Protein AF-A0A7S4BAN1-F1 (afdb_monomer)

Structure (mmCIF, N/CA/C/O backbone):
data_AF-A0A7S4BAN1-F1
#
_entry.id   AF-A0A7S4BAN1-F1
#
loop_
_atom_site.group_PDB
_atom_site.id
_atom_site.type_symbol
_atom_site.label_atom_id
_atom_site.label_alt_id
_atom_site.label_comp_id
_atom_site.label_asym_id
_atom_site.label_entity_id
_atom_site.label_seq_id
_atom_site.pdbx_PDB_ins_code
_atom_site.Cartn_x
_atom_site.Cartn_y
_atom_site.Cartn_z
_atom_site.occupancy
_atom_site.B_iso_or_equiv
_atom_site.auth_seq_id
_atom_site.auth_comp_id
_atom_site.auth_asym_id
_atom_site.auth_atom_id
_atom_site.pdbx_PDB_model_num
ATOM 1 N N . HIS A 1 1 ? -14.275 -0.292 -15.323 1.00 35.56 1 HIS A N 1
ATOM 2 C CA . HIS A 1 1 ? -13.844 -0.803 -16.644 1.00 35.56 1 HIS A CA 1
ATOM 3 C C . HIS A 1 1 ? -13.534 0.364 -17.572 1.00 35.56 1 HIS A C 1
ATOM 5 O O . HIS A 1 1 ? -14.456 1.028 -18.029 1.00 35.56 1 HIS A O 1
ATOM 11 N N . LEU A 1 2 ? -12.254 0.648 -17.825 1.00 38.56 2 LEU A N 1
ATOM 12 C CA . LEU A 1 2 ? -11.855 1.637 -18.829 1.00 38.56 2 LEU A CA 1
ATOM 13 C C . LEU A 1 2 ? -12.162 1.067 -20.224 1.00 38.56 2 LEU A C 1
ATOM 15 O O . LEU A 1 2 ? -11.532 0.106 -20.650 1.00 38.56 2 LEU A O 1
ATOM 19 N N . LYS A 1 3 ? -13.157 1.633 -20.919 1.00 43.28 3 LYS A N 1
ATOM 20 C CA . LYS A 1 3 ? -13.576 1.266 -22.291 1.00 43.28 3 LYS A CA 1
ATOM 21 C C . LYS A 1 3 ? -12.644 1.844 -23.373 1.00 43.28 3 LYS A C 1
ATOM 23 O O . LYS A 1 3 ? -13.093 2.191 -24.460 1.00 43.28 3 LYS A O 1
ATOM 28 N N . ILE A 1 4 ? -11.353 1.982 -23.093 1.00 51.22 4 ILE A N 1
ATOM 29 C CA . ILE A 1 4 ? -10.381 2.428 -24.096 1.00 51.22 4 ILE A CA 1
ATOM 30 C C . ILE A 1 4 ? -9.684 1.174 -24.632 1.00 51.22 4 ILE A C 1
ATOM 32 O O . ILE A 1 4 ? -8.956 0.523 -23.891 1.00 51.22 4 ILE A O 1
ATOM 36 N N . GLY A 1 5 ? -9.922 0.825 -25.904 1.00 53.47 5 GLY A N 1
ATOM 37 C CA . GLY A 1 5 ? -9.097 -0.156 -26.631 1.00 53.47 5 GLY A CA 1
ATOM 38 C C . GLY A 1 5 ? -9.701 -1.527 -26.967 1.00 53.47 5 GLY A C 1
ATOM 39 O O . GLY A 1 5 ? -8.946 -2.470 -27.157 1.00 53.47 5 GLY A O 1
ATOM 40 N N . GLY A 1 6 ? -11.027 -1.672 -27.080 1.00 57.06 6 GLY A N 1
ATOM 41 C CA . GLY A 1 6 ? -11.622 -2.833 -27.772 1.00 57.06 6 GLY A CA 1
ATOM 42 C C . GLY A 1 6 ? -11.375 -4.220 -27.149 1.00 57.06 6 GLY A C 1
ATOM 43 O O . GLY A 1 6 ? -11.537 -5.222 -27.838 1.00 57.06 6 GLY A O 1
ATOM 44 N N . GLY A 1 7 ? -10.992 -4.306 -25.869 1.00 68.06 7 GLY A N 1
ATOM 45 C CA . GLY A 1 7 ? -10.720 -5.580 -25.195 1.00 68.06 7 GLY A CA 1
ATOM 46 C C . GLY A 1 7 ? -10.284 -5.426 -23.735 1.00 68.06 7 GLY A C 1
ATOM 47 O O . GLY A 1 7 ? -10.252 -4.320 -23.197 1.00 68.06 7 GLY A O 1
ATOM 48 N N . ARG A 1 8 ? -9.962 -6.549 -23.078 1.00 79.69 8 ARG A N 1
ATOM 49 C CA . ARG A 1 8 ? -9.411 -6.571 -21.712 1.00 79.69 8 ARG A CA 1
ATOM 50 C C . ARG A 1 8 ? -7.954 -6.103 -21.748 1.00 79.69 8 ARG A C 1
ATOM 52 O O . ARG A 1 8 ? -7.162 -6.651 -22.508 1.00 79.69 8 ARG A O 1
ATOM 59 N N . SER A 1 9 ? -7.611 -5.116 -20.924 1.00 86.75 9 SER A N 1
ATOM 60 C CA . SER A 1 9 ? -6.222 -4.681 -20.756 1.00 86.75 9 SER A CA 1
ATOM 61 C C . SER A 1 9 ? -5.367 -5.803 -20.166 1.00 86.75 9 SER A C 1
ATOM 63 O O . SER A 1 9 ? -5.827 -6.528 -19.280 1.00 86.75 9 SER A O 1
ATOM 65 N N . LEU A 1 10 ? -4.123 -5.912 -20.629 1.00 91.31 10 LEU A N 1
ATOM 66 C CA . LEU A 1 10 ? -3.109 -6.767 -20.008 1.00 91.31 10 LEU A CA 1
ATOM 67 C C . LEU A 1 10 ? -2.373 -5.963 -18.938 1.00 91.31 10 LEU A C 1
ATOM 69 O O . LEU A 1 10 ? -2.177 -4.758 -19.105 1.00 91.31 10 LEU A O 1
ATOM 73 N N . CYS A 1 11 ? -1.989 -6.610 -17.844 1.00 94.00 11 CYS A N 1
ATOM 74 C CA . CYS A 1 11 ? -1.249 -5.979 -16.760 1.00 94.00 11 CYS A CA 1
ATOM 75 C C . CYS A 1 11 ? -0.226 -6.969 -16.209 1.00 94.00 11 CYS A C 1
ATOM 77 O O . CYS A 1 11 ? -0.596 -8.079 -15.832 1.00 94.00 11 CYS A O 1
ATOM 79 N N . ALA A 1 12 ? 1.039 -6.562 -16.179 1.00 96.19 12 ALA A N 1
ATOM 80 C CA . ALA A 1 12 ? 2.102 -7.251 -15.463 1.00 96.19 12 ALA A CA 1
ATOM 81 C C . ALA A 1 12 ? 2.645 -6.295 -14.401 1.00 96.19 12 ALA A C 1
ATOM 83 O O . ALA A 1 12 ? 2.948 -5.148 -14.721 1.00 96.19 12 ALA A O 1
ATOM 84 N N . SER A 1 13 ? 2.742 -6.760 -13.159 1.00 95.75 13 SER A N 1
ATOM 85 C CA . SER A 1 13 ? 3.323 -6.010 -12.046 1.00 95.75 13 SER A CA 1
ATOM 86 C C . SER A 1 13 ? 4.565 -6.740 -11.553 1.00 95.75 13 SER A C 1
ATOM 88 O O . SER A 1 13 ? 4.561 -7.969 -11.450 1.00 95.75 13 SER A O 1
ATOM 90 N N . LEU A 1 14 ? 5.631 -5.990 -11.299 1.00 95.12 14 LEU A N 1
ATOM 91 C CA . LEU A 1 14 ? 6.865 -6.493 -10.719 1.00 95.12 14 LEU A CA 1
ATOM 92 C C . LEU A 1 14 ? 7.495 -5.428 -9.822 1.00 95.12 14 LEU A C 1
ATOM 94 O O . LEU A 1 14 ? 7.356 -4.234 -10.078 1.00 95.12 14 LEU A O 1
ATOM 98 N N . ASN A 1 15 ? 8.243 -5.871 -8.815 1.00 94.94 15 ASN A N 1
ATOM 99 C CA . ASN A 1 15 ? 9.100 -4.998 -8.026 1.00 94.94 15 ASN A CA 1
ATOM 100 C C . ASN A 1 15 ? 10.533 -5.065 -8.579 1.00 94.94 15 ASN A C 1
ATOM 102 O O . ASN A 1 15 ? 11.168 -6.116 -8.449 1.00 94.94 15 ASN A O 1
ATOM 106 N N . PRO A 1 16 ? 11.069 -3.981 -9.177 1.00 93.12 16 PRO A N 1
ATOM 107 C CA . PRO A 1 16 ? 12.410 -3.984 -9.770 1.00 93.12 16 PRO A CA 1
ATOM 108 C C . PRO A 1 16 ? 13.526 -4.312 -8.774 1.00 93.12 16 PRO A C 1
ATOM 110 O O . PRO A 1 16 ? 14.570 -4.807 -9.178 1.00 93.12 16 PRO A O 1
ATOM 113 N N . LYS A 1 17 ? 13.306 -4.052 -7.479 1.00 91.81 17 LYS A N 1
ATOM 114 C CA . LYS A 1 17 ? 14.274 -4.290 -6.399 1.00 9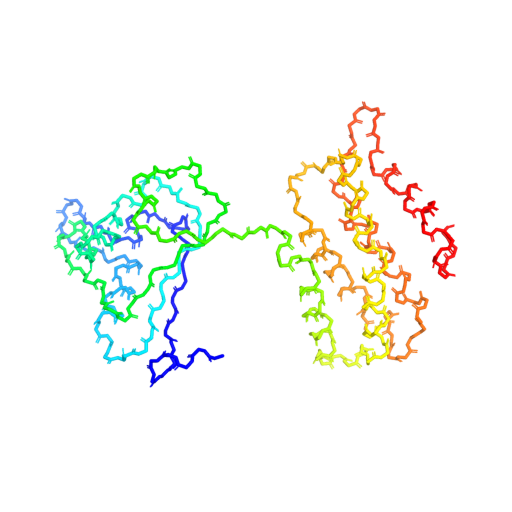1.81 17 LYS A CA 1
ATOM 115 C C . LYS A 1 17 ? 14.156 -5.678 -5.768 1.00 91.81 17 LYS A C 1
ATOM 117 O O . LYS A 1 17 ? 14.949 -6.007 -4.891 1.00 91.81 17 LYS A O 1
ATOM 122 N N . ALA A 1 18 ? 13.167 -6.479 -6.167 1.00 93.19 18 ALA A N 1
ATOM 123 C CA . ALA A 1 18 ? 13.019 -7.852 -5.681 1.00 93.19 18 ALA A CA 1
ATOM 124 C C . ALA A 1 18 ? 13.989 -8.833 -6.359 1.00 93.19 18 ALA A C 1
ATOM 126 O O . ALA A 1 18 ? 14.147 -9.958 -5.892 1.00 93.19 18 ALA A O 1
ATOM 127 N N . VAL A 1 19 ? 14.621 -8.411 -7.453 1.00 92.69 19 VAL A N 1
ATOM 128 C CA . VAL A 1 19 ? 15.563 -9.199 -8.249 1.00 92.69 19 VAL A CA 1
ATOM 129 C C . VAL A 1 19 ? 16.791 -8.358 -8.576 1.00 92.69 19 VAL A C 1
ATOM 131 O O . VAL A 1 19 ? 16.776 -7.134 -8.446 1.00 92.69 19 VAL A O 1
ATOM 134 N N . THR A 1 20 ? 17.865 -9.006 -9.006 1.00 92.19 20 THR A N 1
ATOM 135 C CA . THR A 1 20 ? 19.058 -8.299 -9.483 1.00 92.19 20 THR A CA 1
ATOM 136 C C . THR A 1 20 ? 18.812 -7.647 -10.846 1.00 92.19 20 THR A C 1
ATOM 138 O O . THR A 1 20 ? 17.974 -8.103 -11.626 1.00 92.19 20 THR A O 1
ATOM 141 N N . SER A 1 21 ? 19.599 -6.625 -11.198 1.00 90.94 21 SER A N 1
ATOM 142 C CA . SER A 1 21 ? 19.529 -5.978 -12.520 1.00 90.94 21 SER A CA 1
ATOM 143 C C . SER A 1 21 ? 19.688 -6.974 -13.680 1.00 90.94 21 SER A C 1
ATOM 145 O O . SER A 1 21 ? 19.006 -6.866 -14.700 1.00 90.94 21 SER A O 1
ATOM 147 N N . ASN A 1 22 ? 20.527 -8.000 -13.500 1.00 92.00 22 ASN A N 1
ATOM 148 C CA . ASN A 1 22 ? 20.732 -9.066 -14.483 1.00 92.00 22 ASN A CA 1
ATOM 149 C C . ASN A 1 22 ? 19.503 -9.971 -14.646 1.00 92.00 22 ASN A C 1
ATOM 151 O O . ASN A 1 22 ? 19.203 -10.387 -15.759 1.00 92.00 22 ASN A O 1
ATOM 155 N N . GLU A 1 23 ? 18.785 -10.282 -13.568 1.00 94.12 23 GLU A N 1
ATOM 156 C CA . GLU A 1 23 ? 17.530 -11.046 -13.633 1.00 94.12 23 GLU A CA 1
ATOM 157 C C . GLU A 1 23 ? 16.376 -10.190 -14.169 1.00 94.12 23 GLU A C 1
ATOM 159 O O . GLU A 1 23 ? 15.467 -10.701 -14.824 1.00 94.12 23 GLU A O 1
ATOM 164 N N . LEU A 1 24 ? 16.413 -8.877 -13.930 1.00 95.12 24 LEU A N 1
ATOM 165 C CA . LEU A 1 24 ? 15.405 -7.947 -14.420 1.00 95.12 24 LEU A CA 1
ATOM 166 C C . LEU A 1 24 ? 15.487 -7.782 -15.942 1.00 95.12 24 LEU A C 1
ATOM 168 O O . LEU A 1 24 ? 14.485 -7.993 -16.623 1.00 95.12 24 LEU A O 1
ATOM 172 N N . TYR A 1 25 ? 16.662 -7.437 -16.478 1.00 94.38 25 TYR A N 1
ATOM 173 C CA . TYR A 1 25 ? 16.850 -7.119 -17.903 1.00 94.38 25 TYR A CA 1
ATOM 174 C C . TYR A 1 25 ? 17.365 -8.287 -18.741 1.00 94.38 25 TYR A C 1
ATOM 176 O O . TYR A 1 25 ? 17.075 -8.364 -19.938 1.00 94.38 25 TYR A O 1
ATOM 184 N N . GLY A 1 26 ? 18.077 -9.215 -18.114 1.00 93.31 26 GLY A N 1
ATOM 185 C CA . GLY A 1 26 ? 18.869 -10.236 -18.778 1.00 93.31 26 GLY A CA 1
ATOM 186 C C . GLY A 1 26 ? 20.358 -9.921 -18.678 1.00 93.31 26 GLY A C 1
ATOM 187 O O . GLY A 1 26 ? 20.772 -8.815 -18.327 1.00 93.31 26 GLY A O 1
ATOM 188 N N . SER A 1 27 ? 21.188 -10.907 -18.992 1.00 92.19 27 SER A N 1
ATOM 189 C CA . SER A 1 27 ? 22.647 -10.777 -18.957 1.00 92.19 27 SER A CA 1
ATOM 190 C C . SER A 1 27 ? 23.289 -11.620 -20.051 1.00 92.19 27 SER A C 1
ATOM 192 O O . SER A 1 27 ? 22.624 -12.421 -20.700 1.00 92.19 27 SER A O 1
ATOM 194 N N . VAL A 1 28 ? 24.585 -11.432 -20.285 1.00 91.00 28 VAL A N 1
ATOM 195 C 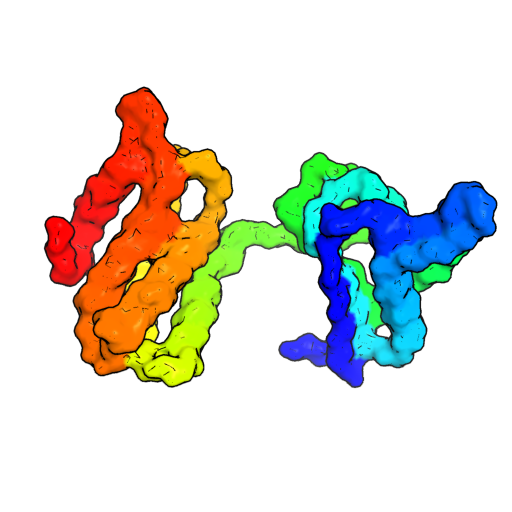CA . VAL A 1 28 ? 25.360 -12.271 -21.205 1.00 91.00 28 VAL A CA 1
ATOM 196 C C . VAL A 1 28 ? 26.438 -12.969 -20.400 1.00 91.00 28 VAL A C 1
ATOM 198 O O . VAL A 1 28 ? 27.242 -12.310 -19.736 1.00 91.00 28 VAL A O 1
ATOM 201 N N . HIS A 1 29 ? 26.470 -14.299 -20.458 1.00 89.12 29 HIS A N 1
ATOM 202 C CA . HIS A 1 29 ? 27.446 -15.070 -19.704 1.00 89.12 29 HIS A CA 1
ATOM 203 C C . HIS A 1 29 ? 28.874 -14.679 -20.139 1.00 89.12 29 HIS A C 1
ATOM 205 O O . HIS A 1 29 ? 29.192 -14.711 -21.333 1.00 89.12 29 HIS A O 1
ATOM 211 N N . PRO A 1 30 ? 29.783 -14.333 -19.206 1.00 86.38 30 PRO A N 1
ATOM 212 C CA . PRO A 1 30 ? 31.068 -13.717 -19.546 1.00 86.38 30 PRO A CA 1
ATOM 213 C C . PRO A 1 30 ? 31.962 -14.620 -20.405 1.00 86.38 30 PRO A C 1
ATOM 215 O O . PRO A 1 30 ? 32.667 -14.114 -21.285 1.00 86.38 30 PRO A O 1
ATOM 218 N N . VAL A 1 31 ? 31.890 -15.937 -20.169 1.00 89.00 31 VAL A N 1
ATOM 219 C CA . VAL A 1 31 ? 32.674 -16.971 -20.867 1.00 89.00 31 VAL A CA 1
ATOM 220 C C . VAL A 1 31 ? 31.965 -17.494 -22.121 1.00 89.00 31 VAL A C 1
ATOM 222 O O . VAL A 1 31 ? 32.474 -17.294 -23.217 1.00 89.00 31 VAL A O 1
ATOM 225 N N . THR A 1 32 ? 30.796 -18.135 -21.982 1.00 90.00 32 THR A N 1
ATOM 226 C CA . THR A 1 32 ? 30.073 -18.754 -23.112 1.00 90.00 32 THR A CA 1
ATOM 227 C C . THR A 1 32 ? 29.465 -17.751 -24.092 1.00 90.00 32 THR A C 1
ATOM 229 O O . THR A 1 32 ? 29.146 -18.131 -25.212 1.00 90.00 32 THR A O 1
ATOM 232 N N . LYS A 1 33 ? 29.326 -16.473 -23.702 1.00 87.62 33 LYS A N 1
ATOM 233 C CA . LYS A 1 33 ? 28.634 -15.422 -24.470 1.00 87.62 33 LYS A CA 1
ATOM 234 C C . LYS A 1 33 ? 27.159 -15.720 -24.753 1.00 87.62 33 LYS A C 1
ATOM 236 O O . LYS A 1 33 ? 26.556 -15.061 -25.596 1.00 87.62 33 LYS A O 1
ATOM 241 N N . GLU A 1 34 ? 26.565 -16.663 -24.030 1.00 89.06 34 GLU A N 1
ATOM 242 C CA . GLU A 1 34 ? 25.145 -16.976 -24.151 1.00 89.06 34 GLU A CA 1
ATOM 243 C C . GLU A 1 34 ? 24.302 -15.918 -23.422 1.00 89.06 34 GLU A C 1
ATOM 245 O O . GLU A 1 34 ? 24.622 -15.567 -22.279 1.00 89.06 34 GLU A O 1
ATOM 250 N N . PRO A 1 35 ? 23.256 -15.370 -24.068 1.00 88.94 35 PRO A N 1
ATOM 251 C CA . PRO A 1 35 ? 22.339 -14.445 -23.425 1.00 88.94 35 PRO A CA 1
ATOM 252 C C . PRO A 1 35 ? 21.330 -15.197 -22.550 1.00 88.94 35 PRO A C 1
ATOM 254 O O . PRO A 1 35 ? 20.759 -16.207 -22.958 1.00 88.94 35 PRO A O 1
ATOM 257 N N . THR A 1 36 ? 21.068 -14.647 -21.372 1.00 91.38 36 THR A N 1
ATOM 258 C CA . THR A 1 36 ? 19.975 -15.043 -20.485 1.00 91.38 36 THR A CA 1
ATOM 259 C C . THR A 1 36 ? 18.919 -13.951 -20.514 1.00 91.38 36 THR A C 1
ATOM 261 O O . THR A 1 36 ? 19.244 -12.774 -20.344 1.00 91.38 36 THR A O 1
ATOM 264 N N . ASP A 1 37 ? 17.661 -14.337 -20.708 1.00 90.25 37 ASP A N 1
ATOM 265 C CA . ASP A 1 37 ? 16.539 -13.402 -20.702 1.00 90.25 37 ASP A CA 1
ATOM 266 C C . ASP A 1 37 ? 16.208 -12.913 -19.287 1.00 90.25 37 ASP A C 1
ATOM 268 O O . ASP A 1 37 ? 16.305 -13.661 -18.313 1.00 90.25 37 ASP A O 1
ATOM 272 N N . GLY A 1 38 ? 15.770 -11.659 -19.195 1.00 94.50 38 GLY A N 1
ATOM 273 C CA . GLY A 1 38 ? 15.276 -11.059 -17.962 1.00 94.50 38 GLY A CA 1
ATOM 274 C C . GLY A 1 38 ? 13.754 -11.032 -17.881 1.00 94.50 38 GLY A C 1
ATOM 275 O O . GLY A 1 38 ? 13.036 -11.239 -18.863 1.00 94.50 38 GLY A O 1
ATOM 276 N N . ILE A 1 39 ? 13.243 -10.741 -16.690 1.00 96.06 39 ILE A N 1
ATOM 277 C CA . ILE A 1 39 ? 11.803 -10.669 -16.421 1.00 96.06 39 ILE A CA 1
ATOM 278 C C . ILE A 1 39 ? 11.143 -9.562 -17.256 1.00 96.06 39 ILE A C 1
ATOM 280 O O . ILE A 1 39 ? 10.152 -9.816 -17.945 1.00 96.06 39 ILE A O 1
ATOM 284 N N . ILE A 1 40 ? 11.690 -8.340 -17.244 1.00 95.44 40 ILE A N 1
ATOM 285 C CA . ILE A 1 40 ? 11.076 -7.200 -17.944 1.00 95.44 40 ILE A CA 1
ATOM 286 C C . ILE A 1 40 ? 11.225 -7.317 -19.460 1.00 95.44 40 ILE A C 1
ATOM 288 O O . ILE A 1 40 ? 10.302 -6.964 -20.195 1.00 95.44 40 ILE A O 1
ATOM 292 N N . SER A 1 41 ? 12.351 -7.859 -19.936 1.00 94.44 41 SER A N 1
ATOM 293 C CA . SER A 1 41 ? 12.579 -8.095 -21.361 1.00 94.44 41 SER A CA 1
ATOM 294 C C . SER A 1 41 ? 11.604 -9.133 -21.904 1.00 94.44 41 SER A C 1
ATOM 296 O O . SER A 1 41 ? 10.986 -8.891 -22.941 1.00 94.44 41 SER A O 1
ATOM 298 N N . ASN A 1 42 ? 11.352 -10.217 -21.165 1.00 95.81 42 ASN A N 1
ATOM 299 C CA . ASN A 1 42 ? 10.328 -11.199 -21.518 1.00 95.81 42 ASN A CA 1
ATOM 300 C C . ASN A 1 42 ? 8.921 -10.593 -21.586 1.00 95.81 42 ASN A C 1
ATOM 302 O O . ASN A 1 42 ? 8.245 -10.752 -22.605 1.00 95.81 42 ASN A O 1
ATOM 306 N N . ILE A 1 43 ? 8.504 -9.841 -20.560 1.00 96.56 43 ILE A N 1
ATOM 307 C CA . ILE A 1 43 ? 7.187 -9.179 -20.530 1.00 96.56 43 ILE A CA 1
ATOM 308 C C . ILE A 1 43 ? 7.038 -8.210 -21.708 1.00 96.56 43 ILE A C 1
ATOM 310 O O . ILE A 1 43 ? 6.040 -8.242 -22.431 1.00 96.56 43 ILE A O 1
ATOM 314 N N . MET A 1 44 ? 8.035 -7.349 -21.938 1.00 96.00 44 MET A N 1
ATOM 315 C CA . MET A 1 44 ? 7.996 -6.387 -23.039 1.00 96.00 44 MET A CA 1
ATOM 316 C C . MET A 1 44 ? 7.943 -7.078 -24.400 1.00 96.00 44 MET A C 1
ATOM 318 O O . MET A 1 44 ? 7.188 -6.642 -25.271 1.00 96.00 44 MET A O 1
ATOM 322 N N . ARG A 1 45 ? 8.699 -8.163 -24.587 1.00 95.31 45 ARG A N 1
ATOM 323 C CA . ARG A 1 45 ? 8.719 -8.944 -25.829 1.00 95.31 45 ARG A CA 1
ATOM 324 C C . ARG A 1 45 ? 7.368 -9.602 -26.098 1.00 95.31 45 ARG A C 1
ATOM 326 O O . ARG A 1 45 ? 6.874 -9.541 -27.226 1.00 95.31 45 ARG A O 1
ATOM 333 N N . GLU A 1 46 ? 6.754 -10.195 -25.078 1.00 95.44 46 GLU A N 1
ATOM 334 C CA . GLU A 1 46 ? 5.413 -10.776 -25.170 1.00 95.44 46 GLU A CA 1
ATOM 335 C C . GLU A 1 46 ? 4.379 -9.706 -25.543 1.00 95.44 46 GLU A C 1
ATOM 337 O O . GLU A 1 46 ? 3.628 -9.856 -26.510 1.00 95.44 46 GLU A O 1
ATOM 342 N N . TYR A 1 47 ? 4.392 -8.574 -24.841 1.00 95.44 47 TYR A N 1
ATOM 343 C CA . TYR A 1 47 ? 3.444 -7.485 -25.069 1.00 95.44 47 TYR A CA 1
ATOM 344 C C . TYR A 1 47 ? 3.630 -6.801 -26.424 1.00 95.44 47 TYR A C 1
ATOM 346 O O . TYR A 1 47 ? 2.635 -6.419 -27.043 1.00 95.44 47 TYR A O 1
ATOM 354 N N . ALA A 1 48 ? 4.865 -6.686 -26.916 1.00 93.31 48 ALA A N 1
ATOM 355 C CA . ALA A 1 48 ? 5.154 -6.137 -28.238 1.00 93.31 48 ALA A CA 1
ATOM 356 C C . ALA A 1 48 ? 4.653 -7.043 -29.375 1.00 93.31 48 ALA A C 1
ATOM 358 O O . ALA A 1 48 ? 4.215 -6.542 -30.409 1.00 93.31 48 ALA A O 1
ATOM 359 N N . ARG A 1 49 ? 4.675 -8.370 -29.185 1.00 92.94 49 ARG A N 1
ATOM 360 C CA . ARG A 1 49 ? 4.167 -9.355 -30.162 1.00 92.94 49 ARG A CA 1
ATOM 361 C C . ARG A 1 49 ? 2.650 -9.515 -30.117 1.00 92.94 49 ARG A C 1
ATOM 363 O O . ARG A 1 49 ? 2.047 -9.995 -31.075 1.00 92.94 49 ARG A O 1
ATOM 370 N N . HIS A 1 50 ? 2.017 -9.133 -29.012 1.00 89.88 50 HIS A N 1
ATOM 371 C CA . HIS A 1 50 ? 0.595 -9.357 -28.822 1.00 89.88 50 HIS A CA 1
ATOM 372 C C . HIS A 1 50 ? -0.254 -8.369 -29.646 1.00 89.88 50 HIS A C 1
ATOM 374 O O . HIS A 1 50 ? -0.332 -7.173 -29.355 1.00 89.88 50 HIS A O 1
ATOM 380 N N . ALA A 1 51 ? -0.994 -8.908 -30.622 1.00 86.44 51 ALA A N 1
ATOM 381 C CA . ALA A 1 51 ? -1.773 -8.165 -31.625 1.00 86.44 51 ALA A CA 1
ATOM 382 C C . ALA A 1 51 ? -2.973 -7.350 -31.092 1.00 86.44 51 ALA A C 1
ATOM 384 O O . ALA A 1 51 ? -3.660 -6.683 -31.861 1.00 86.44 51 ALA A O 1
ATOM 385 N N . SER A 1 52 ? -3.260 -7.405 -29.787 1.00 86.69 52 SER A N 1
ATOM 386 C CA . SER A 1 52 ? -4.409 -6.706 -29.207 1.00 86.69 52 SER A CA 1
ATOM 387 C C . SER A 1 52 ? -4.168 -5.198 -29.192 1.00 86.69 52 SER A C 1
ATOM 389 O O . SER A 1 52 ? -3.116 -4.741 -28.742 1.00 86.69 52 SER A O 1
ATOM 391 N N . ALA A 1 53 ? -5.167 -4.423 -29.615 1.00 86.12 53 ALA A N 1
ATOM 392 C CA . ALA A 1 53 ? -5.161 -2.965 -29.494 1.00 86.12 53 ALA A CA 1
ATOM 393 C C . ALA A 1 53 ? -5.453 -2.476 -28.060 1.00 86.12 53 ALA A C 1
ATOM 395 O O . ALA A 1 53 ? -5.356 -1.277 -27.790 1.00 86.12 53 ALA A O 1
ATOM 396 N N . ALA A 1 54 ? -5.805 -3.383 -27.141 1.00 88.75 54 ALA A N 1
ATOM 397 C CA . ALA A 1 54 ? -6.059 -3.034 -25.751 1.00 88.75 54 ALA A CA 1
ATOM 398 C C . ALA A 1 54 ? -4.774 -2.539 -25.057 1.00 88.75 54 ALA A C 1
ATOM 400 O O . ALA A 1 54 ? -3.679 -3.022 -25.379 1.00 88.75 54 ALA A O 1
ATOM 401 N N . PRO A 1 55 ? -4.889 -1.609 -24.089 1.00 91.38 55 PRO A N 1
ATOM 402 C CA . PRO A 1 55 ? -3.755 -1.154 -23.298 1.00 91.38 55 PRO A CA 1
ATOM 403 C C . PRO A 1 55 ? -3.044 -2.310 -22.589 1.00 91.38 55 PRO A C 1
ATOM 405 O O . PRO A 1 55 ? -3.688 -3.179 -21.994 1.00 91.38 55 PRO A O 1
ATOM 408 N N . LYS A 1 56 ? -1.713 -2.291 -22.620 1.00 94.44 56 LYS A N 1
ATOM 409 C CA . LYS A 1 56 ? -0.853 -3.268 -21.945 1.00 94.44 56 LYS A CA 1
ATOM 410 C C . LYS A 1 56 ? 0.005 -2.542 -20.914 1.00 94.44 56 LYS A C 1
ATOM 412 O O . LYS A 1 56 ? 0.853 -1.734 -21.284 1.00 94.44 56 LYS A O 1
ATOM 417 N N . TRP A 1 57 ? -0.244 -2.791 -19.638 1.00 95.94 57 TRP A N 1
ATOM 418 C CA . TRP A 1 57 ? 0.396 -2.093 -18.529 1.00 95.94 57 TRP A CA 1
ATOM 419 C C . TRP A 1 57 ? 1.541 -2.922 -17.964 1.00 95.94 57 TRP A C 1
ATOM 421 O O . TRP A 1 57 ? 1.370 -4.106 -17.676 1.00 95.94 57 TRP A O 1
ATOM 431 N N . ILE A 1 58 ? 2.697 -2.290 -17.806 1.00 96.75 58 ILE A N 1
ATOM 432 C CA . ILE A 1 58 ? 3.836 -2.825 -17.064 1.00 96.75 58 ILE A CA 1
ATOM 433 C C . ILE A 1 58 ? 4.002 -1.916 -15.852 1.00 96.75 58 ILE A C 1
ATOM 435 O O . ILE A 1 58 ? 4.343 -0.742 -16.002 1.00 96.75 58 ILE A O 1
ATOM 439 N N . VAL A 1 59 ? 3.679 -2.448 -14.679 1.00 97.12 59 VAL A N 1
ATOM 440 C CA . VAL A 1 59 ? 3.723 -1.746 -13.398 1.00 97.12 59 VAL A CA 1
ATOM 441 C C . VAL A 1 59 ? 5.014 -2.127 -12.685 1.00 97.12 59 VAL A C 1
ATOM 443 O O . VAL A 1 59 ? 5.275 -3.306 -12.453 1.00 97.12 59 VAL A O 1
ATOM 446 N N . LEU A 1 60 ? 5.819 -1.122 -12.371 1.00 95.50 60 LEU A N 1
ATOM 447 C CA . LEU A 1 60 ? 7.074 -1.233 -11.643 1.00 95.50 60 LEU A CA 1
ATOM 448 C C . LEU A 1 60 ? 6.823 -0.679 -10.237 1.00 95.50 60 LEU A C 1
ATOM 450 O O . LEU A 1 60 ? 6.794 0.538 -10.060 1.00 95.50 60 LEU A O 1
ATOM 454 N N . ASP A 1 61 ? 6.568 -1.577 -9.285 1.00 95.19 61 ASP A N 1
ATOM 455 C CA . ASP A 1 61 ? 6.225 -1.263 -7.891 1.00 95.19 61 ASP A CA 1
ATOM 456 C C . ASP A 1 61 ? 7.467 -1.330 -7.000 1.00 95.19 61 ASP A C 1
ATOM 458 O O . ASP A 1 61 ? 7.938 -2.402 -6.616 1.00 95.19 61 ASP A O 1
ATOM 462 N N . GLY A 1 62 ? 8.046 -0.168 -6.723 1.00 91.62 62 GLY A N 1
ATOM 463 C CA . GLY A 1 62 ? 9.250 -0.035 -5.920 1.00 91.62 62 GLY A CA 1
ATOM 464 C C . GLY A 1 62 ? 10.040 1.213 -6.284 1.00 91.62 62 GLY A C 1
ATOM 465 O O . GLY A 1 62 ? 10.098 1.623 -7.443 1.00 91.62 62 GLY A O 1
ATOM 466 N N . ASP A 1 63 ? 10.683 1.814 -5.282 1.00 89.81 63 ASP A N 1
ATOM 467 C CA . ASP A 1 63 ? 11.414 3.066 -5.470 1.00 89.81 63 ASP A CA 1
ATOM 468 C C . ASP A 1 63 ? 12.521 2.963 -6.529 1.00 89.81 63 ASP A C 1
ATOM 470 O O . ASP A 1 63 ? 13.194 1.939 -6.694 1.00 89.81 63 ASP A O 1
ATOM 474 N N . ILE A 1 64 ? 12.751 4.089 -7.203 1.00 90.00 64 ILE A N 1
ATOM 475 C CA . ILE A 1 64 ? 13.813 4.228 -8.196 1.00 90.00 64 ILE A CA 1
ATOM 476 C C . ILE A 1 64 ? 15.176 4.134 -7.516 1.00 90.00 64 ILE A C 1
ATOM 478 O O . ILE A 1 64 ? 15.442 4.813 -6.523 1.00 90.00 64 ILE A O 1
ATOM 482 N N . ASP A 1 65 ? 16.045 3.316 -8.099 1.00 85.62 65 ASP A N 1
ATOM 483 C CA . ASP A 1 65 ? 17.458 3.224 -7.766 1.00 85.62 65 ASP A CA 1
ATOM 484 C C . ASP A 1 65 ? 18.298 3.435 -9.030 1.00 85.62 65 ASP A C 1
ATOM 486 O O . ASP A 1 65 ? 17.841 3.141 -10.139 1.00 85.62 65 ASP A O 1
ATOM 490 N N . ALA A 1 66 ? 19.510 3.965 -8.858 1.00 82.12 66 ALA A N 1
ATOM 491 C CA . ALA A 1 66 ? 20.416 4.273 -9.955 1.00 82.12 66 ALA A CA 1
ATOM 492 C C . ALA A 1 66 ? 20.786 3.031 -10.781 1.00 82.12 66 ALA A C 1
ATOM 494 O O . ALA A 1 66 ? 20.915 3.146 -11.998 1.00 82.12 66 ALA A O 1
ATOM 495 N N . GLU A 1 67 ? 20.907 1.860 -10.148 1.00 83.62 67 GLU A N 1
ATOM 496 C CA . GLU A 1 67 ? 21.376 0.639 -10.807 1.00 83.62 67 GLU A CA 1
ATOM 497 C C . GLU A 1 67 ? 20.380 0.138 -11.860 1.00 83.62 67 GLU A C 1
ATOM 499 O O . GLU A 1 67 ? 20.736 -0.093 -13.017 1.00 83.62 67 GLU A O 1
ATOM 504 N N . TRP A 1 68 ? 19.104 0.009 -11.489 1.00 88.94 68 TRP A N 1
ATOM 505 C CA . TRP A 1 68 ? 18.118 -0.562 -12.399 1.00 88.94 68 TRP A CA 1
ATOM 506 C C . TRP A 1 68 ? 17.559 0.473 -13.378 1.00 88.94 68 TRP A C 1
ATOM 508 O O . TRP A 1 68 ? 17.222 0.110 -14.505 1.00 88.94 68 TRP A O 1
ATOM 518 N N . ILE A 1 69 ? 17.450 1.753 -13.003 1.00 90.19 69 ILE A N 1
ATOM 519 C CA . ILE A 1 69 ? 16.801 2.761 -13.859 1.00 90.19 69 ILE A CA 1
ATOM 520 C C . ILE A 1 69 ? 17.655 3.157 -15.066 1.00 90.19 69 ILE A C 1
ATOM 522 O O . ILE A 1 69 ? 17.117 3.590 -16.085 1.00 90.19 69 ILE A O 1
ATOM 526 N N . GLU A 1 70 ? 18.978 2.991 -14.997 1.00 86.25 70 GLU A N 1
ATOM 527 C CA . GLU A 1 70 ? 19.876 3.376 -16.088 1.00 86.25 70 GLU A CA 1
ATOM 528 C C . GLU A 1 70 ? 19.555 2.618 -17.384 1.00 86.25 70 GLU A C 1
ATOM 530 O O . GLU A 1 70 ? 19.455 3.221 -18.458 1.00 86.25 70 GLU A O 1
ATOM 535 N N . SER A 1 71 ? 19.271 1.318 -17.263 1.00 86.56 71 SER A N 1
ATOM 536 C CA . SER A 1 71 ? 18.881 0.454 -18.385 1.00 86.56 71 SER A CA 1
ATOM 537 C C . SER A 1 71 ? 17.520 0.833 -18.996 1.00 86.56 71 SER A C 1
ATOM 539 O O . SER A 1 71 ? 17.226 0.457 -20.130 1.00 86.56 71 SER A O 1
ATOM 541 N N . MET A 1 72 ? 16.703 1.632 -18.295 1.00 90.25 72 MET A N 1
ATOM 542 C CA . MET A 1 72 ? 15.397 2.115 -18.771 1.00 90.25 72 MET A CA 1
ATOM 543 C C . MET A 1 72 ? 15.462 3.443 -19.529 1.00 90.25 72 MET A C 1
ATOM 545 O O . MET A 1 72 ? 14.479 3.845 -20.154 1.00 90.25 72 MET A O 1
ATOM 549 N N . ASN A 1 73 ? 16.601 4.138 -19.523 1.00 87.62 73 ASN A N 1
ATOM 550 C CA . ASN A 1 73 ? 16.702 5.486 -20.085 1.00 87.62 73 ASN A CA 1
ATOM 551 C C . ASN A 1 73 ? 16.239 5.574 -21.552 1.00 87.62 73 ASN A C 1
ATOM 553 O O . ASN A 1 73 ? 15.514 6.501 -21.904 1.00 87.62 73 ASN A O 1
ATOM 557 N N . THR A 1 74 ? 16.604 4.585 -22.373 1.00 89.69 74 THR A N 1
ATOM 558 C CA . THR A 1 74 ? 16.294 4.537 -23.817 1.00 89.69 74 THR A CA 1
ATOM 559 C C . THR A 1 74 ? 14.851 4.133 -24.134 1.00 89.69 74 THR A C 1
ATOM 561 O O . THR A 1 74 ? 14.342 4.415 -25.217 1.00 89.69 74 THR A O 1
ATOM 564 N N . VAL A 1 75 ? 14.153 3.478 -23.202 1.00 93.81 75 VAL A N 1
ATOM 565 C CA . VAL A 1 75 ? 12.722 3.178 -23.371 1.00 93.81 75 VAL A CA 1
ATOM 566 C C . VAL A 1 75 ? 11.839 4.312 -22.853 1.00 93.81 75 VAL A C 1
ATOM 568 O O . VAL A 1 75 ? 10.709 4.469 -23.312 1.00 93.81 75 VAL A O 1
ATOM 571 N N . MET A 1 76 ? 12.359 5.112 -21.921 1.00 91.94 76 MET A N 1
ATOM 572 C CA . MET A 1 76 ? 11.671 6.270 -21.354 1.00 91.94 76 MET A CA 1
ATOM 573 C C . MET A 1 76 ? 11.830 7.546 -22.189 1.00 91.94 76 MET A C 1
ATOM 575 O O . MET A 1 76 ? 11.046 8.472 -22.008 1.00 91.94 76 MET A O 1
ATOM 579 N N . ASP A 1 77 ? 12.826 7.627 -23.071 1.00 89.69 77 ASP A N 1
ATOM 580 C CA . ASP A 1 77 ? 13.018 8.772 -23.965 1.00 89.69 77 ASP A CA 1
ATOM 581 C C . ASP A 1 77 ? 12.248 8.628 -25.298 1.00 89.69 77 ASP A C 1
ATOM 583 O O . ASP A 1 77 ? 11.421 7.729 -25.486 1.00 89.69 77 ASP A O 1
ATOM 587 N N . ASP A 1 78 ? 12.510 9.535 -26.242 1.00 89.31 78 ASP A N 1
ATOM 588 C CA . ASP A 1 78 ? 11.853 9.554 -27.552 1.00 89.31 78 ASP A CA 1
ATOM 589 C C . ASP A 1 78 ? 12.124 8.300 -28.398 1.00 89.31 78 ASP A C 1
ATOM 591 O O . ASP A 1 78 ? 11.345 8.002 -29.310 1.00 89.31 78 ASP A O 1
ATOM 595 N N . ASN A 1 79 ? 13.177 7.532 -28.092 1.00 90.25 79 ASN A N 1
ATOM 596 C CA . ASN A 1 79 ? 13.490 6.300 -28.810 1.00 90.25 79 ASN A CA 1
ATOM 597 C C . ASN A 1 79 ? 12.463 5.206 -28.528 1.00 90.25 79 ASN A C 1
ATOM 599 O O . ASN A 1 79 ? 12.201 4.398 -29.419 1.00 90.25 79 ASN A O 1
ATOM 603 N N . LYS A 1 80 ? 11.879 5.170 -27.320 1.00 93.69 80 LYS A N 1
ATOM 604 C CA . LYS A 1 80 ? 10.856 4.190 -26.909 1.00 93.69 80 LYS A CA 1
ATOM 605 C C . LYS A 1 80 ? 11.280 2.743 -27.174 1.00 93.69 80 LYS A C 1
ATOM 607 O O . LYS A 1 80 ? 10.483 1.927 -27.634 1.00 93.69 80 LYS A O 1
ATOM 612 N N . VAL A 1 81 ? 12.542 2.409 -26.912 1.00 95.38 81 VAL A N 1
ATOM 613 C CA . VAL A 1 81 ? 13.103 1.070 -27.146 1.00 95.38 81 VAL A CA 1
ATOM 614 C C . VAL A 1 81 ? 13.935 0.651 -25.946 1.00 95.38 81 VAL A C 1
ATOM 616 O O . VAL A 1 81 ? 14.891 1.331 -25.596 1.00 95.38 81 VAL A O 1
ATOM 619 N N . LEU A 1 82 ? 13.615 -0.500 -25.356 1.00 95.06 82 LEU A N 1
ATOM 620 C CA . LEU A 1 82 ? 14.475 -1.132 -24.362 1.00 95.06 82 LEU A CA 1
ATOM 621 C C . LEU A 1 82 ? 15.664 -1.771 -25.082 1.00 95.06 82 LEU A C 1
ATOM 623 O O . LEU A 1 82 ? 15.477 -2.620 -25.957 1.00 95.06 82 LEU A O 1
ATOM 627 N N . THR A 1 83 ? 16.874 -1.354 -24.720 1.00 93.00 83 THR A N 1
ATOM 628 C CA . THR A 1 83 ? 18.118 -1.899 -25.274 1.00 93.00 83 THR A CA 1
ATOM 629 C C . THR A 1 83 ? 18.782 -2.784 -24.231 1.00 93.00 83 THR A C 1
ATOM 631 O O . THR A 1 83 ? 19.186 -2.299 -23.178 1.00 93.00 83 THR A O 1
ATOM 634 N N . LEU A 1 84 ? 18.869 -4.083 -24.512 1.00 91.75 84 LEU A N 1
ATOM 635 C CA . LEU A 1 84 ? 19.473 -5.059 -23.606 1.00 91.75 84 LEU A CA 1
ATOM 636 C C . LEU A 1 84 ? 20.990 -5.121 -23.787 1.00 91.75 84 LEU A C 1
ATOM 638 O O . LEU A 1 84 ? 21.520 -4.778 -24.843 1.00 91.75 84 LEU A O 1
ATOM 642 N N . VAL A 1 85 ? 21.689 -5.663 -22.788 1.00 87.50 85 VAL A N 1
ATOM 643 C CA . VAL A 1 85 ? 23.141 -5.934 -22.848 1.00 87.50 85 VAL A CA 1
ATOM 644 C C . VAL A 1 85 ? 23.501 -6.890 -23.998 1.00 87.50 85 VAL A C 1
ATOM 646 O O . VAL A 1 85 ? 24.598 -6.826 -24.547 1.00 87.50 85 VAL A O 1
ATOM 649 N N . SER A 1 86 ? 22.560 -7.739 -24.422 1.00 87.06 86 SER A N 1
ATOM 650 C CA . SER A 1 86 ? 22.676 -8.593 -25.613 1.00 87.06 86 SER A CA 1
ATOM 651 C C . SER A 1 86 ? 22.609 -7.827 -26.946 1.00 87.06 86 SER A C 1
ATOM 653 O O . SER A 1 86 ? 22.712 -8.442 -28.005 1.00 87.06 86 SER A O 1
ATOM 655 N N . ASN A 1 87 ? 22.431 -6.501 -26.914 1.00 88.75 87 ASN A N 1
ATOM 656 C CA . ASN A 1 87 ? 22.079 -5.628 -28.039 1.00 88.75 87 ASN A CA 1
ATOM 657 C C . ASN A 1 87 ? 20.697 -5.904 -28.661 1.00 88.75 87 ASN A C 1
ATOM 659 O O . ASN A 1 87 ? 20.375 -5.345 -29.713 1.00 88.75 87 ASN A O 1
ATOM 663 N N . GLU A 1 88 ? 19.849 -6.723 -28.029 1.00 91.00 88 GLU A N 1
ATOM 664 C CA . GLU A 1 88 ? 18.446 -6.832 -28.431 1.00 91.00 88 GLU A CA 1
ATOM 665 C C . GLU A 1 88 ? 17.725 -5.502 -28.185 1.00 91.00 88 GLU A C 1
ATOM 667 O O . GLU A 1 88 ? 17.905 -4.847 -27.156 1.00 91.00 88 GLU A O 1
ATOM 672 N N . ARG A 1 89 ? 16.888 -5.110 -29.147 1.00 94.19 89 ARG A N 1
ATOM 673 C CA . ARG A 1 89 ? 16.108 -3.874 -29.117 1.00 94.19 89 ARG A CA 1
ATOM 674 C C . ARG A 1 89 ? 14.624 -4.211 -29.111 1.00 94.19 89 ARG A C 1
ATOM 676 O O . ARG A 1 89 ? 14.087 -4.642 -30.130 1.00 94.19 89 ARG A O 1
ATOM 683 N N . ILE A 1 90 ? 13.964 -4.000 -27.976 1.00 95.50 90 ILE A N 1
ATOM 684 C CA . ILE A 1 90 ? 12.541 -4.304 -27.790 1.00 95.50 90 ILE A CA 1
ATOM 685 C C . ILE A 1 90 ? 11.746 -2.989 -27.778 1.00 95.50 90 ILE A C 1
ATOM 687 O O . ILE A 1 90 ? 11.901 -2.193 -26.850 1.00 95.50 90 ILE A O 1
ATOM 691 N N . PRO A 1 91 ? 10.895 -2.717 -28.785 1.00 95.25 91 PRO A N 1
ATOM 692 C CA . PRO A 1 91 ? 10.152 -1.465 -28.851 1.00 95.25 91 PRO A CA 1
ATOM 693 C C . PRO A 1 91 ? 9.007 -1.419 -27.832 1.00 95.25 91 PRO A C 1
ATOM 695 O O . PRO A 1 91 ? 8.230 -2.366 -27.691 1.00 95.25 91 PRO A O 1
ATOM 698 N N . LEU A 1 92 ? 8.839 -0.268 -27.186 1.00 95.81 92 LEU A N 1
ATOM 699 C CA . LEU A 1 92 ? 7.641 0.086 -26.436 1.00 95.81 92 LEU A CA 1
ATOM 700 C C . LEU A 1 92 ? 6.554 0.509 -27.430 1.00 95.81 92 LEU A C 1
ATOM 702 O O . LEU A 1 92 ? 6.514 1.642 -27.912 1.00 95.81 92 LEU A O 1
ATOM 706 N N . THR A 1 93 ? 5.670 -0.428 -27.771 1.00 94.56 93 THR A N 1
ATOM 707 C CA . THR A 1 93 ? 4.617 -0.173 -28.764 1.00 94.56 93 THR A CA 1
ATOM 708 C C . THR A 1 93 ? 3.610 0.883 -28.276 1.00 94.56 93 THR A C 1
ATOM 710 O O . THR A 1 93 ? 3.403 1.027 -27.070 1.00 94.56 93 THR A O 1
ATOM 713 N N . PRO A 1 94 ? 2.874 1.568 -29.176 1.00 92.81 94 PRO A N 1
ATOM 714 C CA . PRO A 1 94 ? 1.876 2.575 -28.790 1.00 92.81 94 PRO A CA 1
ATOM 715 C C . PRO A 1 94 ? 0.738 2.068 -27.889 1.00 92.81 94 PRO A C 1
ATOM 717 O O . PRO A 1 94 ? 0.024 2.875 -27.293 1.00 92.81 94 PRO A O 1
ATOM 720 N N . THR A 1 95 ? 0.552 0.748 -27.782 1.00 93.25 95 THR A N 1
ATOM 721 C CA . THR A 1 95 ? -0.443 0.116 -26.893 1.00 93.25 95 THR A CA 1
ATOM 722 C C . THR A 1 95 ? 0.089 -0.157 -25.486 1.00 93.25 95 THR A C 1
ATOM 724 O O . THR A 1 95 ? -0.696 -0.397 -24.571 1.00 93.25 95 THR A O 1
ATOM 727 N N . MET A 1 96 ? 1.409 -0.111 -25.294 1.00 95.38 96 MET A N 1
ATOM 728 C CA . MET A 1 96 ? 2.060 -0.389 -24.018 1.00 95.38 96 MET A CA 1
ATOM 729 C C . MET A 1 96 ? 2.173 0.878 -23.166 1.00 95.38 96 MET A C 1
ATOM 731 O O . MET A 1 96 ? 2.301 1.991 -23.683 1.00 95.38 96 MET A O 1
ATOM 735 N N . ARG A 1 97 ? 2.104 0.719 -21.846 1.00 94.00 97 ARG A N 1
ATOM 736 C CA . ARG A 1 97 ? 2.253 1.787 -20.853 1.00 94.00 97 ARG A CA 1
ATOM 737 C C . ARG A 1 97 ? 3.155 1.293 -19.731 1.00 94.00 97 ARG A C 1
ATOM 739 O O . ARG A 1 97 ? 2.917 0.216 -19.192 1.00 94.00 97 ARG A O 1
ATOM 746 N N . LEU A 1 98 ? 4.162 2.091 -19.393 1.00 95.06 98 LEU A N 1
ATOM 747 C CA . LEU A 1 98 ? 4.970 1.905 -18.193 1.00 95.06 98 LEU A CA 1
ATOM 748 C C . LEU A 1 98 ? 4.346 2.739 -17.072 1.00 95.06 98 LEU A C 1
ATOM 750 O O . LEU A 1 98 ? 4.062 3.920 -17.280 1.00 95.06 98 LEU A O 1
ATOM 754 N N . LEU A 1 99 ? 4.113 2.126 -15.917 1.00 95.69 99 LEU A N 1
ATOM 755 C CA . LEU A 1 99 ? 3.645 2.794 -14.708 1.00 95.69 99 LEU A CA 1
ATOM 756 C C . LEU A 1 99 ? 4.650 2.521 -13.594 1.00 95.69 99 LEU A C 1
ATOM 758 O O . LEU A 1 99 ? 4.995 1.369 -13.356 1.00 95.69 99 LEU A O 1
ATOM 762 N N . PHE A 1 100 ? 5.098 3.574 -12.924 1.00 94.56 100 PHE A N 1
ATOM 763 C CA . PHE A 1 100 ? 6.007 3.478 -11.790 1.00 94.56 100 PHE A CA 1
ATOM 764 C C . PHE A 1 100 ? 5.220 3.807 -10.524 1.00 94.56 100 PHE A C 1
ATOM 766 O O . PHE A 1 100 ? 4.704 4.919 -10.399 1.00 94.56 100 PHE A O 1
ATOM 773 N N . GLU A 1 101 ? 5.109 2.842 -9.619 1.00 94.81 101 GLU A N 1
ATOM 774 C CA . GLU A 1 101 ? 4.559 3.039 -8.280 1.00 94.81 101 GLU A CA 1
ATOM 775 C C . GLU A 1 101 ? 5.733 3.212 -7.317 1.00 94.81 101 GLU A C 1
ATOM 777 O O . GLU A 1 101 ? 6.554 2.316 -7.135 1.00 94.81 101 GLU A O 1
ATOM 782 N N . ILE A 1 102 ? 5.871 4.425 -6.782 1.00 92.69 102 ILE A N 1
ATOM 783 C CA . ILE A 1 102 ? 7.029 4.844 -5.993 1.00 92.69 102 ILE A CA 1
ATOM 784 C C . ILE A 1 102 ? 6.569 5.645 -4.782 1.00 92.69 102 ILE A C 1
ATOM 786 O O . ILE A 1 102 ? 5.628 6.434 -4.870 1.00 92.69 102 ILE A O 1
ATOM 790 N N . SER A 1 103 ? 7.268 5.486 -3.661 1.00 89.88 103 SER A N 1
ATOM 791 C CA . SER A 1 103 ? 6.975 6.238 -2.438 1.00 89.88 103 SER A CA 1
ATOM 792 C C . SER A 1 103 ? 7.694 7.588 -2.415 1.00 89.88 103 SER A C 1
ATOM 794 O O . SER A 1 103 ? 7.184 8.574 -1.881 1.00 89.88 103 SER A O 1
ATOM 796 N N . HIS A 1 104 ? 8.884 7.659 -3.022 1.00 88.25 104 HIS A N 1
ATOM 797 C CA . HIS A 1 104 ? 9.677 8.881 -3.096 1.00 88.25 104 HIS A CA 1
ATOM 798 C C . HIS A 1 104 ? 10.654 8.898 -4.280 1.00 88.25 104 HIS A C 1
ATOM 800 O O . HIS A 1 104 ? 11.102 7.865 -4.774 1.00 88.25 104 HIS A O 1
ATOM 806 N N . LEU A 1 105 ? 11.097 10.098 -4.662 1.00 89.25 105 LEU A N 1
ATOM 807 C CA . LEU A 1 105 ? 12.056 10.325 -5.754 1.00 89.25 105 LEU A CA 1
ATOM 808 C C . LEU A 1 105 ? 13.474 10.683 -5.278 1.00 89.25 105 LEU A C 1
ATOM 810 O O . LEU A 1 105 ? 14.266 11.216 -6.047 1.00 89.25 105 LEU A O 1
ATOM 814 N N . ARG A 1 106 ? 13.818 10.401 -4.015 1.00 87.88 106 ARG A N 1
ATOM 815 C CA . ARG A 1 106 ? 15.086 10.844 -3.393 1.00 87.88 106 ARG A CA 1
ATOM 816 C C . ARG A 1 106 ? 16.347 10.405 -4.147 1.00 87.88 106 ARG A C 1
ATOM 818 O O . ARG A 1 106 ? 17.330 11.135 -4.136 1.00 87.88 106 ARG A O 1
ATOM 825 N N . ASN A 1 107 ? 16.294 9.247 -4.802 1.00 85.62 107 ASN A N 1
ATOM 826 C CA . ASN A 1 107 ? 17.425 8.652 -5.517 1.00 85.62 107 ASN A CA 1
ATOM 827 C C . ASN A 1 107 ? 17.320 8.811 -7.044 1.00 85.62 107 ASN A C 1
ATOM 829 O O . ASN A 1 107 ? 18.142 8.269 -7.778 1.00 85.62 107 ASN A O 1
ATOM 833 N N . ALA A 1 108 ? 16.313 9.535 -7.540 1.00 86.94 108 ALA A N 1
ATOM 834 C CA . ALA A 1 108 ? 16.125 9.769 -8.964 1.00 86.94 108 ALA A CA 1
ATOM 835 C C . ALA A 1 108 ? 16.658 11.153 -9.352 1.00 86.94 108 ALA A C 1
ATOM 837 O O . ALA A 1 108 ? 16.359 12.158 -8.707 1.00 86.94 108 ALA A O 1
ATOM 838 N N . SER A 1 109 ? 17.426 11.227 -10.441 1.00 88.62 109 SER A N 1
ATOM 839 C CA . SER A 1 109 ? 17.869 12.520 -10.968 1.00 88.62 109 SER A CA 1
ATOM 840 C C . SER A 1 109 ? 16.697 13.274 -11.622 1.00 88.62 109 SER A C 1
ATOM 842 O O . SER A 1 109 ? 15.836 12.634 -12.238 1.00 88.62 109 SER A O 1
ATOM 844 N N . PRO A 1 110 ? 16.663 14.623 -11.591 1.00 89.12 110 PRO A N 1
ATOM 845 C CA . PRO A 1 110 ? 15.633 15.392 -12.296 1.00 89.12 110 PRO A CA 1
ATOM 846 C C . PRO A 1 110 ? 15.544 15.070 -13.795 1.00 89.12 110 PRO A C 1
ATOM 848 O O . PRO A 1 110 ? 14.455 15.071 -14.361 1.00 89.12 110 PRO A O 1
ATOM 851 N N . ALA A 1 111 ? 16.675 14.737 -14.429 1.00 88.50 111 ALA A N 1
ATOM 852 C CA . ALA A 1 111 ? 16.736 14.329 -15.833 1.00 88.50 111 ALA A CA 1
ATOM 853 C C . ALA A 1 111 ? 16.087 12.956 -16.095 1.00 88.50 111 ALA A C 1
ATOM 855 O O . ALA A 1 111 ? 15.562 12.719 -17.179 1.00 88.50 111 ALA A O 1
ATOM 856 N N . THR A 1 112 ? 16.119 12.046 -15.119 1.00 87.12 112 THR A N 1
ATOM 857 C CA . THR A 1 112 ? 15.444 10.745 -15.205 1.00 87.12 112 THR A CA 1
ATOM 858 C C . THR A 1 112 ? 13.932 10.923 -15.094 1.00 87.12 112 THR A C 1
ATOM 860 O O . THR A 1 112 ? 13.178 10.373 -15.893 1.00 87.12 112 THR A O 1
ATOM 863 N N . VAL A 1 113 ? 13.489 11.727 -14.123 1.00 88.44 113 VAL A N 1
ATOM 864 C CA . VAL A 1 113 ? 12.064 11.937 -13.830 1.00 88.44 113 VAL A CA 1
ATOM 865 C C . VAL A 1 113 ? 11.372 12.760 -14.917 1.00 88.44 113 VAL A C 1
ATOM 867 O O . VAL A 1 113 ? 10.213 12.500 -15.219 1.00 88.44 113 VAL A O 1
ATOM 870 N N . SER A 1 114 ? 12.071 13.703 -15.559 1.00 89.94 114 SER A N 1
ATOM 871 C CA . SER A 1 114 ? 11.492 14.569 -16.601 1.00 89.94 114 SER A CA 1
ATOM 872 C C . SER A 1 114 ? 11.003 13.825 -17.848 1.00 89.94 114 SER A C 1
ATOM 874 O O . SER A 1 114 ? 10.240 14.384 -18.633 1.00 89.94 114 SER A O 1
ATOM 876 N N . ARG A 1 115 ? 11.421 12.568 -18.029 1.00 90.44 115 ARG A N 1
ATOM 877 C CA . ARG A 1 115 ? 10.987 11.691 -19.126 1.00 90.44 115 ARG A CA 1
ATOM 878 C C . ARG A 1 115 ? 9.625 11.037 -18.877 1.00 90.44 115 ARG A C 1
ATOM 880 O O . ARG A 1 115 ? 9.052 10.458 -19.795 1.00 90.44 115 ARG A O 1
ATOM 887 N N . ALA A 1 116 ? 9.098 11.120 -17.656 1.00 89.69 116 ALA A N 1
ATOM 888 C CA . ALA A 1 116 ? 7.812 10.550 -17.275 1.00 89.69 116 ALA A CA 1
ATOM 889 C C . ALA A 1 116 ? 6.837 11.631 -16.786 1.00 89.69 116 ALA A C 1
ATOM 891 O O . ALA A 1 116 ? 7.225 12.655 -16.225 1.00 89.69 116 ALA A O 1
ATOM 892 N N . GLY A 1 117 ? 5.539 11.380 -16.968 1.00 92.62 117 GLY A N 1
ATOM 893 C CA . GLY A 1 117 ? 4.506 12.147 -16.278 1.00 92.62 117 GLY A CA 1
ATOM 894 C C . GLY A 1 117 ? 4.460 11.741 -14.807 1.00 92.62 117 GLY A C 1
ATOM 895 O O . GLY A 1 117 ? 4.351 10.554 -14.507 1.00 92.62 117 GLY A O 1
ATOM 896 N N . VAL A 1 118 ? 4.527 12.715 -13.900 1.00 92.19 118 VAL A N 1
ATOM 897 C CA . VAL A 1 1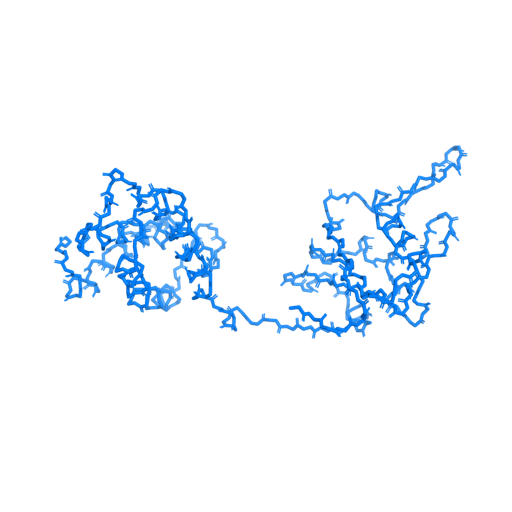18 ? 4.450 12.472 -12.454 1.00 92.19 118 VAL A CA 1
ATOM 898 C C . VAL A 1 118 ? 3.055 12.831 -11.959 1.00 92.19 118 VAL A C 1
ATOM 900 O O . VAL A 1 118 ? 2.628 13.979 -12.073 1.00 92.19 118 VAL A O 1
ATOM 903 N N . LEU A 1 119 ? 2.356 11.847 -11.395 1.00 92.62 119 LEU A N 1
ATOM 904 C CA . LEU A 1 119 ? 1.125 12.056 -10.641 1.00 92.62 119 LEU A CA 1
ATOM 905 C C . LEU A 1 119 ? 1.454 11.932 -9.153 1.00 92.62 119 LEU A C 1
ATOM 907 O O . LEU A 1 119 ? 1.801 10.851 -8.688 1.00 92.62 119 LEU A O 1
ATOM 911 N N . TYR A 1 120 ? 1.359 13.040 -8.424 1.00 89.56 1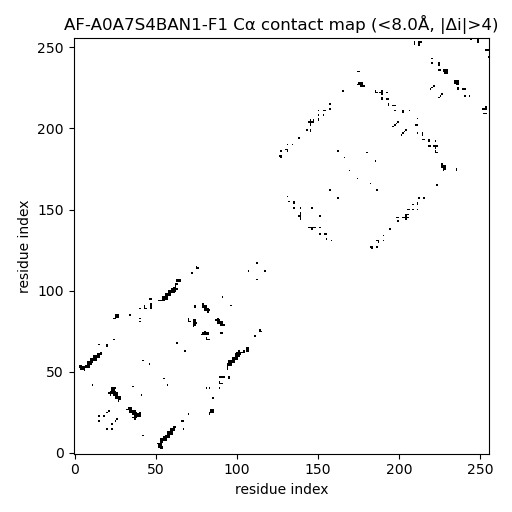20 TYR A N 1
ATOM 912 C CA . TYR A 1 120 ? 1.552 13.049 -6.978 1.00 89.56 120 TYR A CA 1
ATOM 913 C C . TYR A 1 120 ? 0.211 12.824 -6.277 1.00 89.56 120 TYR A C 1
ATOM 915 O O . TYR A 1 120 ? -0.758 13.522 -6.576 1.00 89.56 120 TYR A O 1
ATOM 923 N N . LEU A 1 121 ? 0.163 11.853 -5.366 1.00 88.06 121 LEU A N 1
ATOM 924 C CA . LEU A 1 121 ? -0.999 11.567 -4.528 1.00 88.06 121 LEU A CA 1
ATOM 925 C C . LEU A 1 121 ? -0.701 12.052 -3.111 1.00 88.06 121 LEU A C 1
ATOM 927 O O . LEU A 1 121 ? 0.300 11.637 -2.523 1.00 88.06 121 LEU A O 1
ATOM 931 N N . ASN A 1 122 ? -1.554 12.912 -2.554 1.00 84.81 122 ASN A N 1
ATOM 932 C CA . ASN A 1 122 ? -1.418 13.289 -1.152 1.00 84.81 122 ASN A CA 1
ATOM 933 C C . ASN A 1 122 ? -1.983 12.175 -0.265 1.00 84.81 122 ASN A C 1
ATOM 935 O O . ASN A 1 122 ? -3.003 11.566 -0.587 1.00 84.81 122 ASN A O 1
ATOM 939 N N . GLU A 1 123 ? -1.385 11.968 0.911 1.00 73.88 123 GLU A N 1
ATOM 940 C CA . GLU A 1 123 ? -1.871 10.984 1.894 1.00 73.88 123 GLU A CA 1
ATOM 941 C C . GLU A 1 123 ? -3.341 11.225 2.296 1.00 73.88 123 GLU A C 1
ATOM 943 O O . GLU A 1 123 ? -4.082 10.284 2.583 1.00 73.88 123 GLU A O 1
ATOM 948 N N . GLY A 1 124 ? -3.782 12.487 2.276 1.00 75.31 124 GLY A N 1
ATOM 949 C CA . GLY A 1 124 ? -5.154 12.880 2.594 1.00 75.31 124 GLY A CA 1
ATOM 950 C C . GLY A 1 124 ? -6.169 12.721 1.457 1.00 75.31 124 GLY A C 1
ATOM 951 O O . GLY A 1 124 ? -7.362 12.752 1.742 1.00 75.31 124 GLY A O 1
ATOM 952 N N . AS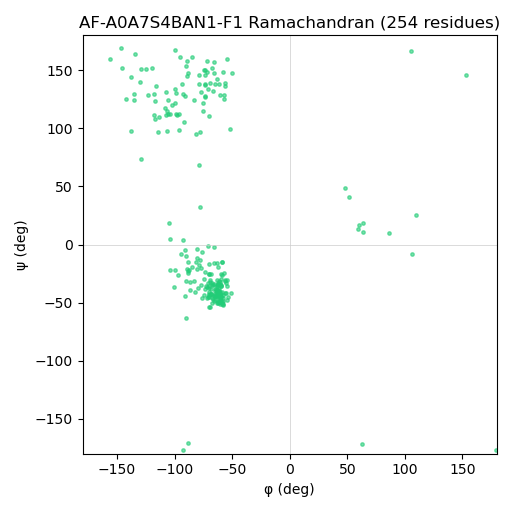P A 1 125 ? -5.740 12.541 0.200 1.00 82.31 125 ASP A N 1
ATOM 953 C CA . ASP A 1 125 ? -6.662 12.531 -0.952 1.00 82.31 125 ASP A CA 1
ATOM 954 C C . ASP A 1 125 ? -7.543 11.274 -0.972 1.00 82.31 125 ASP A C 1
ATOM 956 O O . ASP A 1 125 ? -8.719 11.333 -1.330 1.00 82.31 125 ASP A O 1
ATOM 960 N N . ILE A 1 126 ? -6.974 10.131 -0.579 1.00 83.56 126 ILE A N 1
ATOM 961 C CA . ILE A 1 126 ? -7.701 8.860 -0.445 1.00 83.56 126 ILE A CA 1
ATOM 962 C C . ILE A 1 126 ? -8.246 8.726 0.980 1.00 83.56 126 ILE A C 1
ATOM 964 O O . ILE A 1 126 ? -9.403 8.351 1.180 1.00 83.56 126 ILE A O 1
ATOM 968 N N . GLY A 1 127 ? -7.412 9.049 1.973 1.00 89.56 127 GLY A N 1
ATOM 969 C CA . GLY A 1 127 ? -7.739 8.903 3.385 1.00 89.56 127 GLY A CA 1
ATOM 970 C C . GLY A 1 127 ? -7.982 7.450 3.810 1.00 89.56 127 GLY A C 1
ATOM 971 O O . GLY A 1 127 ? -7.755 6.491 3.074 1.00 89.56 127 GLY A O 1
ATOM 972 N N . TRP A 1 128 ? -8.450 7.279 5.044 1.00 94.00 128 TRP A N 1
ATOM 973 C CA . TRP A 1 128 ? -8.687 5.961 5.639 1.00 94.00 128 TRP A CA 1
ATOM 974 C C . TRP A 1 128 ? -10.090 5.400 5.351 1.00 94.00 128 TRP A C 1
ATOM 976 O O . TRP A 1 128 ? -10.295 4.186 5.393 1.00 94.00 128 TRP A O 1
ATOM 986 N N . ALA A 1 129 ? -11.064 6.265 5.049 1.00 93.88 129 ALA A N 1
ATOM 987 C CA . ALA A 1 129 ? -12.474 5.890 4.938 1.00 93.88 129 ALA A CA 1
ATOM 988 C C . ALA A 1 129 ? -12.771 4.846 3.839 1.00 93.88 129 ALA A C 1
ATOM 990 O O . ALA A 1 129 ? -13.497 3.895 4.133 1.00 93.88 129 ALA A O 1
ATOM 991 N N . PRO A 1 130 ? -12.196 4.922 2.617 1.00 94.06 130 PRO A N 1
ATOM 992 C CA . PRO A 1 130 ? -12.450 3.912 1.584 1.00 94.06 130 PRO A CA 1
ATOM 993 C C . PRO A 1 130 ? -11.983 2.506 1.982 1.00 94.06 130 PRO A C 1
ATOM 995 O O . PRO A 1 130 ? -12.635 1.518 1.647 1.00 94.06 130 PRO A O 1
ATOM 998 N N . VAL A 1 131 ? -10.877 2.412 2.727 1.00 93.62 131 VAL A N 1
ATOM 999 C CA . VAL A 1 131 ? -10.342 1.130 3.210 1.00 93.62 131 VAL A CA 1
ATOM 1000 C C . VAL A 1 131 ? -11.272 0.512 4.247 1.00 93.62 131 VAL A C 1
ATOM 1002 O O . VAL A 1 131 ? -11.572 -0.678 4.166 1.00 93.62 131 VAL A O 1
ATOM 1005 N N . VAL A 1 132 ? -11.795 1.325 5.165 1.00 96.75 132 VAL A N 1
ATOM 1006 C CA . VAL A 1 132 ? -12.795 0.879 6.144 1.00 96.75 132 VAL A CA 1
ATOM 1007 C C . VAL A 1 132 ? -14.083 0.441 5.453 1.00 96.75 132 VAL A C 1
ATOM 1009 O O . VAL A 1 132 ? -14.601 -0.623 5.780 1.00 96.75 132 VAL A O 1
ATOM 1012 N N . GLN A 1 133 ? -14.578 1.198 4.469 1.00 95.56 133 GLN A N 1
ATOM 1013 C CA . GLN A 1 133 ? -15.795 0.825 3.743 1.00 95.56 133 GLN A CA 1
ATOM 1014 C C . GLN A 1 133 ? -15.639 -0.527 3.038 1.00 95.56 133 GLN A C 1
ATOM 1016 O O . GLN A 1 133 ? -16.511 -1.387 3.157 1.00 95.56 133 GLN A O 1
ATOM 1021 N N . SER A 1 134 ? -14.509 -0.741 2.355 1.00 95.75 134 SER A N 1
ATOM 1022 C CA . SER A 1 134 ? -14.212 -2.024 1.710 1.00 95.75 134 SER A CA 1
ATOM 1023 C C . SER A 1 134 ? -14.157 -3.164 2.727 1.00 95.75 134 SER A C 1
ATOM 1025 O O . SER A 1 134 ? -14.734 -4.222 2.492 1.00 95.75 134 SER A O 1
ATOM 1027 N N . TRP A 1 135 ? -13.509 -2.944 3.873 1.00 96.69 135 TRP A N 1
ATOM 1028 C CA . TRP A 1 135 ? -13.423 -3.938 4.941 1.00 96.69 135 TRP A CA 1
ATOM 1029 C C . TRP A 1 135 ? -14.803 -4.299 5.517 1.00 96.69 135 TRP A C 1
ATOM 1031 O O . TRP A 1 135 ? -15.101 -5.482 5.691 1.00 96.69 135 TRP A O 1
ATOM 1041 N N . ILE A 1 136 ? -15.679 -3.316 5.754 1.00 95.69 136 ILE A N 1
ATOM 1042 C CA . ILE A 1 136 ? -17.056 -3.556 6.221 1.00 95.69 136 ILE A CA 1
ATOM 1043 C C . ILE A 1 136 ? -17.848 -4.353 5.179 1.00 95.69 136 ILE A C 1
ATOM 1045 O O . ILE A 1 136 ? -18.536 -5.316 5.526 1.00 95.69 136 ILE A O 1
ATOM 1049 N N . ASP A 1 137 ? -17.736 -3.994 3.900 1.00 94.56 137 ASP A N 1
ATOM 1050 C CA . ASP A 1 137 ? -18.406 -4.713 2.816 1.00 94.56 137 ASP A CA 1
ATOM 1051 C C . ASP A 1 137 ? -17.939 -6.170 2.710 1.00 94.56 137 ASP A C 1
ATOM 1053 O O . ASP A 1 137 ? -18.758 -7.064 2.475 1.00 94.56 137 ASP A O 1
ATOM 1057 N N . ASP A 1 138 ? -16.651 -6.433 2.921 1.00 93.94 138 ASP A N 1
ATOM 1058 C CA . ASP A 1 138 ? -16.097 -7.787 2.921 1.00 93.94 138 ASP A CA 1
ATOM 1059 C C . ASP A 1 138 ? -16.555 -8.591 4.144 1.00 93.94 138 ASP A C 1
ATOM 1061 O O . ASP A 1 138 ? -16.966 -9.745 4.000 1.00 93.94 138 ASP A O 1
ATOM 1065 N N . MET A 1 139 ? -16.602 -7.974 5.330 1.00 92.06 139 MET A N 1
ATOM 1066 C CA . MET A 1 139 ? -17.152 -8.594 6.544 1.00 92.06 139 MET A CA 1
ATOM 1067 C C . MET A 1 139 ? -18.626 -8.989 6.378 1.00 92.06 139 MET A C 1
ATOM 1069 O O . MET A 1 139 ? -19.043 -10.039 6.868 1.00 92.06 139 MET A O 1
ATOM 1073 N N . ARG A 1 140 ? -19.416 -8.194 5.645 1.00 91.56 140 ARG A N 1
ATOM 1074 C CA . ARG A 1 140 ? -20.822 -8.506 5.325 1.00 91.56 140 ARG A CA 1
ATOM 1075 C C . ARG A 1 140 ? -20.968 -9.639 4.313 1.00 91.56 140 ARG A C 1
ATOM 1077 O O . ARG A 1 140 ? -21.921 -10.410 4.394 1.00 91.56 140 ARG A O 1
ATOM 1084 N N . LYS A 1 141 ? -20.062 -9.719 3.334 1.00 90.12 141 LYS A N 1
ATOM 1085 C CA . LYS A 1 141 ? -20.052 -10.776 2.305 1.00 90.12 141 LYS A CA 1
ATOM 1086 C C . LYS A 1 141 ? -19.469 -12.090 2.820 1.00 90.12 141 LYS A C 1
ATOM 1088 O O . LYS A 1 141 ? -19.671 -13.127 2.189 1.00 90.12 141 LYS A O 1
ATOM 1093 N N . ALA A 1 142 ? -18.733 -12.060 3.929 1.00 86.88 142 ALA A N 1
ATOM 1094 C CA . ALA A 1 142 ? -18.121 -13.242 4.506 1.00 86.88 142 ALA A CA 1
ATOM 1095 C C . ALA A 1 142 ? -19.166 -14.332 4.807 1.00 86.88 142 ALA A C 1
ATOM 1097 O O . ALA A 1 142 ? -20.242 -14.072 5.346 1.00 86.88 142 ALA A O 1
ATOM 1098 N N . HIS A 1 143 ? -18.802 -15.586 4.525 1.00 71.56 143 HIS A N 1
ATOM 1099 C CA . HIS A 1 143 ? -19.667 -16.764 4.681 1.00 71.56 143 HIS A CA 1
ATOM 1100 C C . HIS A 1 143 ? -20.181 -16.990 6.112 1.00 71.56 143 HIS A C 1
ATOM 1102 O O . HIS A 1 143 ? -21.109 -17.767 6.318 1.00 71.56 143 HIS A O 1
ATOM 1108 N N . THR A 1 144 ? -19.588 -16.327 7.106 1.00 78.50 144 THR A N 1
ATOM 1109 C CA . THR A 1 144 ? -20.023 -16.400 8.502 1.00 78.50 144 THR A CA 1
ATOM 1110 C C . THR A 1 144 ? -21.366 -15.703 8.742 1.00 78.50 144 THR A C 1
ATOM 1112 O O . THR A 1 144 ? -22.049 -16.053 9.699 1.00 78.50 144 THR A O 1
ATOM 1115 N N . GLY A 1 145 ? -21.750 -14.721 7.911 1.00 80.88 145 GLY A N 1
ATOM 1116 C CA . GLY A 1 145 ? -23.080 -14.089 7.910 1.00 80.88 145 GLY A CA 1
ATOM 1117 C C . GLY A 1 145 ? -23.512 -13.400 9.215 1.00 80.88 145 GLY A C 1
ATOM 1118 O O . GLY A 1 145 ? -24.697 -13.106 9.386 1.00 80.88 145 GLY A O 1
ATOM 1119 N N . HIS A 1 146 ? -22.580 -13.178 10.146 1.00 87.75 146 HIS A N 1
ATOM 1120 C CA . HIS A 1 146 ? -22.857 -12.653 11.485 1.00 87.75 146 HIS A CA 1
ATOM 1121 C C . HIS A 1 146 ? -22.872 -11.116 11.545 1.00 87.75 146 HIS A C 1
ATOM 1123 O O . HIS A 1 146 ? -23.518 -10.549 12.423 1.00 87.75 146 HIS A O 1
ATOM 1129 N N . ILE A 1 147 ? -22.229 -10.442 10.583 1.00 92.94 147 ILE A N 1
ATOM 1130 C CA . ILE A 1 147 ? -22.304 -8.987 10.408 1.00 92.94 147 ILE A CA 1
ATOM 1131 C C . ILE A 1 147 ? -23.442 -8.659 9.439 1.00 92.94 147 ILE A C 1
ATOM 1133 O O . ILE A 1 147 ? -23.331 -8.859 8.229 1.00 92.94 147 ILE A O 1
ATOM 1137 N N . ASP A 1 148 ? -24.556 -8.161 9.973 1.00 91.19 148 ASP A N 1
ATOM 1138 C CA . ASP A 1 148 ? -25.698 -7.700 9.183 1.00 91.19 148 ASP A CA 1
ATOM 1139 C C . ASP A 1 148 ? -25.626 -6.191 8.869 1.00 91.19 148 ASP A C 1
ATOM 1141 O O . ASP A 1 148 ? -24.656 -5.505 9.187 1.00 91.19 148 ASP A O 1
ATOM 1145 N N . ALA A 1 149 ? -26.659 -5.656 8.210 1.00 92.44 149 ALA A N 1
ATOM 1146 C CA . ALA A 1 149 ? -26.710 -4.238 7.848 1.00 92.44 149 ALA A CA 1
ATOM 1147 C C . ALA A 1 149 ? -26.733 -3.300 9.070 1.00 92.44 149 ALA A C 1
ATOM 1149 O O . ALA A 1 149 ? -26.209 -2.191 8.995 1.00 92.44 149 ALA A O 1
ATOM 1150 N N . LYS A 1 150 ? -27.314 -3.737 10.195 1.00 93.12 150 LYS A N 1
ATOM 1151 C CA . LYS A 1 150 ? -27.370 -2.947 11.430 1.00 93.12 150 LYS A CA 1
ATOM 1152 C C . LYS A 1 150 ? -25.998 -2.921 12.106 1.00 93.12 150 LYS A C 1
ATOM 1154 O O . LYS A 1 150 ? -25.555 -1.857 12.536 1.00 93.12 150 LYS A O 1
ATOM 1159 N N . ALA A 1 151 ? -25.313 -4.062 12.162 1.00 93.88 151 ALA A N 1
ATOM 1160 C CA . ALA A 1 151 ? -23.942 -4.160 12.655 1.00 93.88 151 ALA A CA 1
ATOM 1161 C C . ALA A 1 151 ? -22.982 -3.323 11.797 1.00 93.88 151 ALA A C 1
ATOM 1163 O O . ALA A 1 151 ? -22.188 -2.561 12.338 1.00 93.88 151 ALA A O 1
A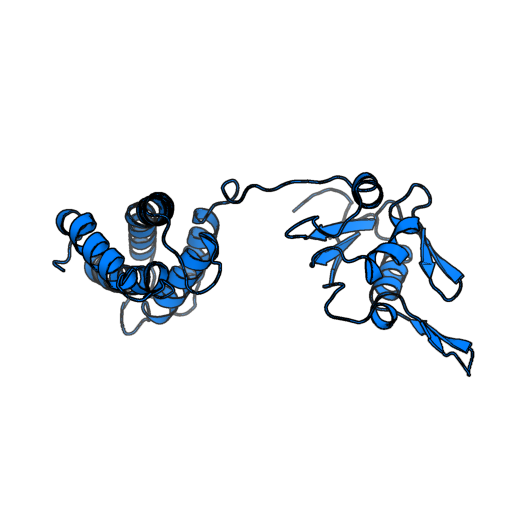TOM 1164 N N . ALA A 1 152 ? -23.110 -3.384 10.468 1.00 95.00 152 ALA A N 1
ATOM 1165 C CA . ALA A 1 152 ? -22.324 -2.564 9.549 1.00 95.00 152 ALA A CA 1
ATOM 1166 C C . ALA A 1 152 ? -22.522 -1.059 9.789 1.00 95.00 152 ALA A C 1
ATOM 1168 O O . ALA A 1 152 ? -21.542 -0.351 9.994 1.00 95.00 152 ALA A O 1
ATOM 1169 N N . ALA A 1 153 ? -23.772 -0.589 9.877 1.00 95.81 153 ALA A N 1
ATOM 1170 C CA . ALA A 1 153 ? -24.069 0.812 10.191 1.00 95.81 153 ALA A CA 1
ATOM 1171 C C . ALA A 1 153 ? -23.531 1.235 11.573 1.00 95.81 153 ALA A C 1
ATOM 1173 O O . ALA A 1 153 ? -23.096 2.369 11.759 1.00 95.81 153 ALA A O 1
ATOM 1174 N N . THR A 1 154 ? -23.532 0.315 12.545 1.00 95.62 154 THR A N 1
ATOM 1175 C CA . THR A 1 154 ? -22.925 0.553 13.864 1.00 95.62 154 THR A CA 1
ATOM 1176 C C . THR A 1 154 ? -21.414 0.741 13.735 1.00 95.62 154 THR A C 1
ATOM 1178 O O . THR A 1 154 ? -20.881 1.716 14.253 1.00 95.62 154 THR A O 1
ATOM 1181 N N . LEU A 1 155 ? -20.722 -0.140 13.006 1.00 96.38 155 LEU A N 1
ATOM 1182 C CA . LEU A 1 155 ? -19.282 -0.021 12.762 1.00 96.38 155 LEU A CA 1
ATOM 1183 C C . LEU A 1 155 ? -18.944 1.282 12.028 1.00 96.38 155 LEU A C 1
ATOM 1185 O O . LEU A 1 155 ? -18.070 2.011 12.485 1.00 96.38 155 LEU A O 1
ATOM 1189 N N . GLU A 1 156 ? -19.665 1.622 10.958 1.00 97.06 156 GLU A N 1
ATOM 1190 C CA . GLU A 1 156 ? -19.489 2.886 10.224 1.00 97.06 156 GLU A CA 1
ATOM 1191 C C . GLU A 1 156 ? -19.584 4.102 11.162 1.00 97.06 156 GLU A C 1
ATOM 1193 O O . GLU A 1 156 ? -18.720 4.983 11.129 1.00 97.06 156 GLU A O 1
ATOM 1198 N N . ALA A 1 157 ? -20.575 4.120 12.062 1.00 96.62 157 ALA A N 1
ATOM 1199 C CA . ALA A 1 157 ? -20.740 5.185 13.049 1.00 96.62 157 ALA A CA 1
ATOM 1200 C C . ALA A 1 157 ? -19.584 5.247 14.063 1.00 96.62 157 ALA A C 1
ATOM 1202 O O . ALA A 1 157 ? -19.130 6.344 14.400 1.00 96.62 157 ALA A O 1
ATOM 1203 N N . LEU A 1 158 ? -19.075 4.100 14.525 1.00 96.81 158 LEU A N 1
ATOM 1204 C CA . LEU A 1 158 ? -17.913 4.042 15.419 1.00 96.81 158 LEU A CA 1
ATOM 1205 C C . LEU A 1 158 ? -16.669 4.608 14.713 1.00 96.81 158 LEU A C 1
ATOM 1207 O O . LEU A 1 158 ? -16.020 5.519 15.226 1.00 96.81 158 LEU A O 1
ATOM 1211 N N . PHE A 1 159 ? -16.372 4.154 13.493 1.00 97.81 159 PHE A N 1
ATOM 1212 C CA . PHE A 1 159 ? -15.235 4.662 12.721 1.00 97.81 159 PHE A CA 1
ATOM 1213 C C . PHE A 1 159 ? -15.325 6.178 12.491 1.00 97.81 159 PHE A C 1
ATOM 1215 O O . PHE A 1 159 ? -14.353 6.893 12.746 1.00 97.81 159 PHE A O 1
ATOM 1222 N N . ALA A 1 160 ? -16.494 6.682 12.086 1.00 96.06 160 ALA A N 1
ATOM 1223 C CA . ALA A 1 160 ? -16.726 8.111 11.874 1.00 96.06 160 ALA A CA 1
ATOM 1224 C C . ALA A 1 160 ? -16.576 8.943 13.159 1.00 96.06 160 ALA A C 1
ATOM 1226 O O . ALA A 1 160 ? -16.098 10.075 13.108 1.00 96.06 160 ALA A O 1
ATOM 1227 N N . THR A 1 161 ? -16.961 8.384 14.309 1.00 95.00 161 THR A N 1
ATOM 1228 C CA . THR A 1 161 ? -16.911 9.082 15.600 1.00 95.00 161 THR A CA 1
ATOM 1229 C C . THR A 1 161 ? -15.490 9.166 16.149 1.00 95.00 161 THR A C 1
ATOM 1231 O O . THR A 1 161 ? -15.074 10.228 16.615 1.00 95.00 161 THR A O 1
ATOM 1234 N N . TYR A 1 162 ? -14.743 8.060 16.110 1.00 96.12 162 TYR A N 1
ATOM 1235 C CA . TYR A 1 162 ? -13.499 7.934 16.872 1.00 96.12 162 TYR A CA 1
ATOM 1236 C C . TYR A 1 162 ? -12.235 8.147 16.037 1.00 96.12 162 TYR A C 1
ATOM 1238 O O . TYR A 1 162 ? -11.269 8.718 16.544 1.00 96.12 162 TYR A O 1
ATOM 1246 N N . VAL A 1 163 ? -12.194 7.701 14.776 1.00 96.50 163 VAL A N 1
ATOM 1247 C CA . VAL A 1 163 ? -10.917 7.577 14.048 1.00 96.50 163 VAL A CA 1
ATOM 1248 C C . VAL A 1 163 ? -10.311 8.932 13.712 1.00 96.50 163 VAL A C 1
ATOM 1250 O O . VAL A 1 163 ? -9.174 9.185 14.103 1.00 96.50 163 VAL A O 1
ATOM 1253 N N . GLN A 1 164 ? -11.055 9.826 13.054 1.00 95.19 164 GLN A N 1
ATOM 1254 C CA . GLN A 1 164 ? -10.487 11.102 12.604 1.00 95.19 164 GLN A CA 1
ATOM 1255 C C . GLN A 1 164 ? -9.974 11.953 13.775 1.00 95.19 164 GLN A C 1
ATOM 1257 O O . GLN A 1 164 ? -8.828 12.393 13.759 1.00 95.19 164 GLN A O 1
ATOM 1262 N N . SER A 1 165 ? -10.775 12.096 14.837 1.00 95.12 165 SER A N 1
ATOM 1263 C CA . SER A 1 165 ? -10.379 12.848 16.036 1.00 95.12 165 SER A CA 1
ATOM 1264 C C . SER A 1 165 ? -9.163 12.238 16.737 1.00 95.12 165 SER A C 1
ATOM 1266 O O . SER A 1 165 ? -8.354 12.963 17.313 1.00 95.12 165 SER A O 1
ATOM 1268 N N . THR A 1 166 ? -9.016 10.911 16.692 1.00 96.00 166 THR A N 1
ATOM 1269 C CA . THR A 1 166 ? -7.854 10.226 17.269 1.00 96.00 166 THR A CA 1
ATOM 1270 C C . THR A 1 166 ? -6.598 10.484 16.451 1.00 96.00 166 THR A C 1
ATOM 1272 O O . THR A 1 166 ? -5.563 10.818 17.021 1.00 96.00 166 THR A O 1
ATOM 1275 N N . LEU A 1 167 ? -6.684 10.396 15.123 1.00 94.62 167 LEU A N 1
ATOM 1276 C CA . LEU A 1 167 ? -5.568 10.724 14.233 1.00 94.62 167 LEU A CA 1
ATOM 1277 C C . LEU A 1 167 ? -5.126 12.184 14.410 1.00 94.62 167 LEU A C 1
ATOM 1279 O O . LEU A 1 167 ? -3.933 12.465 14.537 1.00 94.62 167 LEU A O 1
ATOM 1283 N N . ASP A 1 168 ? -6.078 13.112 14.504 1.00 94.25 168 ASP A N 1
ATOM 1284 C CA . ASP A 1 168 ? -5.786 14.531 14.719 1.00 94.25 168 ASP A CA 1
ATOM 1285 C C . ASP A 1 168 ? -5.142 14.787 16.085 1.00 94.25 168 ASP A C 1
ATOM 1287 O O . ASP A 1 168 ? -4.187 15.563 16.174 1.00 94.25 168 ASP A O 1
ATOM 1291 N N . HIS A 1 169 ? -5.581 14.081 17.132 1.00 94.38 169 HIS A N 1
ATOM 1292 C CA . HIS A 1 169 ? -4.920 14.115 18.435 1.00 94.38 169 HIS A CA 1
ATOM 1293 C C . HIS A 1 169 ? -3.468 13.634 18.345 1.00 94.38 169 HIS A C 1
ATOM 1295 O O . HIS A 1 169 ? -2.567 14.362 18.761 1.00 94.38 169 HIS A O 1
ATOM 1301 N N . LEU A 1 170 ? -3.220 12.459 17.751 1.00 92.56 170 LEU A N 1
ATOM 1302 C CA . LEU A 1 170 ? -1.873 11.886 17.625 1.00 92.56 170 LEU A CA 1
ATOM 1303 C C . LEU A 1 170 ? -0.904 12.845 16.917 1.00 92.56 170 LEU A C 1
ATOM 1305 O O . LEU A 1 170 ? 0.239 13.016 17.370 1.00 92.56 170 LEU A O 1
ATOM 1309 N N . ARG A 1 171 ? -1.377 13.509 15.853 1.00 90.56 171 ARG A N 1
ATOM 1310 C CA . ARG A 1 171 ? -0.639 14.547 15.115 1.00 90.56 171 ARG A CA 1
ATOM 1311 C C . ARG A 1 171 ? -0.386 15.783 15.976 1.00 90.56 171 ARG A C 1
ATOM 1313 O O . ARG A 1 171 ? 0.752 16.250 16.052 1.00 90.56 171 ARG A O 1
ATOM 1320 N N . ALA A 1 172 ? -1.417 16.295 16.650 1.00 91.81 172 ALA A N 1
ATOM 1321 C CA . ALA A 1 172 ? -1.322 17.484 17.496 1.00 91.81 172 ALA A CA 1
ATOM 1322 C C . ALA A 1 172 ? -0.345 17.285 18.664 1.00 91.81 172 ALA A C 1
ATOM 1324 O O . ALA A 1 172 ? 0.454 18.172 18.969 1.00 91.81 172 ALA A O 1
ATOM 1325 N N . THR A 1 173 ? -0.346 16.102 19.280 1.00 88.69 173 THR A N 1
ATOM 1326 C CA . THR A 1 173 ? 0.559 15.762 20.386 1.00 88.69 173 THR A CA 1
ATOM 1327 C C . THR A 1 173 ? 1.960 15.361 19.934 1.00 88.69 173 THR A C 1
ATOM 1329 O O . THR A 1 173 ? 2.815 15.123 20.790 1.00 88.69 173 THR A O 1
ATOM 1332 N N . ARG A 1 174 ? 2.209 15.276 18.616 1.00 84.12 174 ARG A N 1
ATOM 1333 C CA . ARG A 1 174 ? 3.470 14.802 18.017 1.00 84.12 174 ARG A CA 1
ATOM 1334 C C . ARG A 1 174 ? 3.936 13.494 18.652 1.00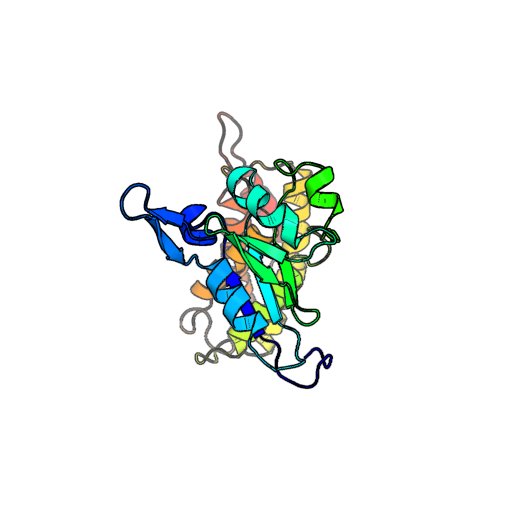 84.12 174 ARG A C 1
ATOM 1336 O O . ARG A 1 174 ? 5.074 13.372 19.106 1.00 84.12 174 ARG A O 1
ATOM 1343 N N . THR A 1 175 ? 3.004 12.550 18.757 1.00 82.25 175 THR A N 1
ATOM 1344 C CA . THR A 1 175 ? 3.294 11.226 19.312 1.00 82.25 175 THR A CA 1
ATOM 1345 C C . THR A 1 175 ? 4.347 10.524 18.468 1.00 82.25 175 THR A C 1
ATOM 1347 O O . THR A 1 175 ? 4.345 10.604 17.240 1.00 82.25 175 THR A O 1
ATOM 1350 N N . VAL A 1 176 ? 5.281 9.864 19.146 1.00 81.44 176 VAL A N 1
ATOM 1351 C CA . VAL A 1 176 ? 6.387 9.160 18.507 1.00 81.44 176 VAL A CA 1
ATOM 1352 C C . VAL A 1 176 ? 6.118 7.673 18.640 1.00 81.44 176 VAL A C 1
ATOM 1354 O O . VAL A 1 176 ? 6.149 7.094 19.729 1.00 81.44 176 VAL A O 1
ATOM 1357 N N . HIS A 1 177 ? 5.839 7.062 17.500 1.00 86.31 177 HIS A N 1
ATOM 1358 C CA . HIS A 1 177 ? 5.786 5.619 17.375 1.00 86.31 177 HIS A CA 1
ATOM 1359 C C . HIS A 1 177 ? 7.212 5.055 17.384 1.00 86.31 177 HIS A C 1
ATOM 1361 O O . HIS A 1 177 ? 8.152 5.707 16.929 1.00 86.31 177 HIS A O 1
ATOM 1367 N N . VAL A 1 178 ? 7.378 3.830 17.884 1.00 87.06 178 VAL A N 1
ATOM 1368 C CA . VAL A 1 178 ? 8.672 3.120 17.901 1.00 87.06 178 VAL A CA 1
ATOM 1369 C C . VAL A 1 178 ? 9.229 2.934 16.483 1.00 87.06 178 VAL A C 1
ATOM 1371 O O . VAL A 1 178 ? 10.440 2.911 16.287 1.00 87.06 178 VAL A O 1
ATOM 1374 N N . THR A 1 179 ? 8.345 2.832 15.491 1.00 86.38 179 THR A N 1
ATOM 1375 C CA . THR A 1 179 ? 8.663 2.775 14.061 1.00 86.38 179 THR A CA 1
ATOM 1376 C C . THR A 1 179 ? 7.814 3.806 13.315 1.00 86.38 179 THR A C 1
ATOM 1378 O O . THR A 1 179 ? 6.710 4.097 13.777 1.00 86.38 179 THR A O 1
ATOM 1381 N N . PRO A 1 180 ? 8.265 4.367 12.178 1.00 86.94 180 PRO A N 1
ATOM 1382 C CA . PRO A 1 180 ? 7.418 5.222 11.352 1.00 86.94 180 PRO A CA 1
ATOM 1383 C C . PRO A 1 180 ? 6.144 4.479 10.931 1.00 86.94 180 PRO A C 1
ATOM 1385 O O . PRO A 1 180 ? 6.224 3.390 10.364 1.00 86.94 180 PRO A O 1
ATOM 1388 N N . LEU A 1 181 ? 4.982 5.062 11.223 1.00 90.19 181 LEU A N 1
ATOM 1389 C CA . LEU A 1 181 ? 3.665 4.526 10.880 1.00 90.19 181 LEU A CA 1
ATOM 1390 C C . LEU A 1 181 ? 2.840 5.611 10.197 1.00 90.19 181 LEU A C 1
ATOM 1392 O O . LEU A 1 181 ? 2.881 6.773 10.599 1.00 90.19 181 LEU A O 1
ATOM 1396 N N . THR A 1 182 ? 2.091 5.217 9.173 1.00 90.38 182 THR A N 1
ATOM 1397 C CA . THR A 1 182 ? 1.129 6.084 8.484 1.00 90.38 182 THR A CA 1
ATOM 1398 C C . THR A 1 182 ? -0.237 5.962 9.150 1.00 90.38 182 THR A C 1
ATOM 1400 O O . THR A 1 182 ? -0.577 4.902 9.683 1.00 90.38 182 THR A O 1
ATOM 1403 N N . ASP A 1 183 ? -1.068 6.998 9.058 1.00 92.00 183 ASP A N 1
ATOM 1404 C CA . ASP A 1 183 ? -2.455 6.953 9.539 1.00 92.00 183 ASP A CA 1
ATOM 1405 C C . ASP A 1 183 ? -3.218 5.738 9.003 1.00 92.00 183 ASP A C 1
ATOM 1407 O O . ASP A 1 183 ? -3.932 5.059 9.743 1.00 92.00 183 ASP A O 1
ATOM 1411 N N . LEU A 1 184 ? -3.018 5.421 7.720 1.00 92.88 184 LEU A N 1
ATOM 1412 C CA . LEU A 1 184 ? -3.660 4.276 7.092 1.00 92.88 184 LEU A CA 1
ATOM 1413 C C . LEU A 1 184 ? -3.222 2.953 7.732 1.00 92.88 184 LEU A C 1
ATOM 1415 O O . LEU A 1 184 ? -4.071 2.100 7.977 1.00 92.88 184 LEU A O 1
ATOM 1419 N N . SER A 1 185 ? -1.937 2.794 8.065 1.00 93.56 185 SER A N 1
ATOM 1420 C CA . SER A 1 185 ? -1.439 1.585 8.738 1.00 93.56 185 SER A CA 1
ATOM 1421 C C . SER A 1 185 ? -2.048 1.391 10.134 1.00 93.56 185 SER A C 1
ATOM 1423 O O . SER A 1 185 ? -2.376 0.265 10.519 1.00 93.56 185 SER A O 1
ATOM 1425 N N . LEU A 1 186 ? -2.293 2.484 10.870 1.00 95.50 186 LEU A N 1
ATOM 1426 C CA . LEU A 1 186 ? -2.970 2.446 12.171 1.00 95.50 186 LEU A CA 1
ATOM 1427 C C . LEU A 1 186 ? -4.429 1.994 12.010 1.00 95.50 186 LEU A C 1
ATOM 1429 O O . LEU A 1 186 ? -4.899 1.122 12.742 1.00 95.50 186 LEU A O 1
ATOM 1433 N N . VAL A 1 187 ? -5.138 2.522 11.007 1.00 96.94 187 VAL A N 1
ATOM 1434 C CA . VAL A 1 187 ? -6.535 2.142 10.727 1.00 96.94 187 VAL A CA 1
ATOM 1435 C C . VAL A 1 187 ? -6.646 0.718 10.172 1.00 96.94 187 VAL A C 1
ATOM 1437 O O . VAL A 1 187 ? -7.568 -0.012 10.533 1.00 96.94 187 VAL A O 1
ATOM 1440 N N . GLN A 1 188 ? -5.695 0.265 9.356 1.00 96.69 188 GLN A N 1
ATOM 1441 C CA . GLN A 1 188 ? -5.625 -1.131 8.912 1.00 96.69 188 GLN A CA 1
ATOM 1442 C C . GLN A 1 188 ? -5.382 -2.081 10.088 1.00 96.69 188 GLN A C 1
ATOM 1444 O O . GLN A 1 188 ? -6.007 -3.137 10.156 1.00 96.69 188 GLN A O 1
ATOM 1449 N N . THR A 1 189 ? -4.545 -1.684 11.051 1.00 97.38 189 THR A N 1
ATOM 1450 C CA . THR A 1 189 ? -4.340 -2.443 12.295 1.00 97.38 189 THR A CA 1
ATOM 1451 C C . THR A 1 189 ? -5.637 -2.538 13.101 1.00 97.38 189 THR A C 1
ATOM 1453 O O . THR A 1 189 ? -5.985 -3.621 13.569 1.00 97.38 189 THR A O 1
ATOM 1456 N N . LEU A 1 190 ? -6.400 -1.443 13.205 1.00 98.38 190 LEU A N 1
ATOM 1457 C CA . LEU A 1 190 ? -7.733 -1.446 13.819 1.00 98.38 190 LEU A CA 1
ATOM 1458 C C . LEU A 1 190 ? -8.679 -2.435 13.119 1.00 98.38 190 LEU A C 1
ATOM 1460 O O . LEU A 1 190 ? -9.302 -3.260 13.787 1.00 98.38 190 LEU A O 1
ATOM 1464 N N . CYS A 1 191 ? -8.748 -2.399 11.784 1.00 97.88 191 CYS A N 1
ATOM 1465 C CA . CYS A 1 191 ? -9.575 -3.321 10.997 1.00 97.88 191 CYS A CA 1
ATOM 1466 C C . CYS A 1 191 ? -9.158 -4.784 11.210 1.00 97.88 191 CYS A C 1
ATOM 1468 O O . CYS A 1 191 ? -10.015 -5.642 11.408 1.00 97.88 191 CYS A O 1
ATOM 1470 N N . ALA A 1 192 ? -7.854 -5.073 11.226 1.00 97.38 192 ALA A N 1
ATOM 1471 C CA . ALA A 1 192 ? -7.331 -6.422 11.439 1.00 97.38 192 ALA A CA 1
ATOM 1472 C C . ALA A 1 192 ? -7.665 -6.961 12.840 1.00 97.38 192 ALA A C 1
ATOM 1474 O O . ALA A 1 192 ? -8.125 -8.097 12.979 1.00 97.38 192 ALA A O 1
ATOM 1475 N N . LEU A 1 193 ? -7.493 -6.138 13.882 1.00 97.94 193 LEU A N 1
ATOM 1476 C CA . LEU A 1 193 ? -7.877 -6.499 15.248 1.00 97.94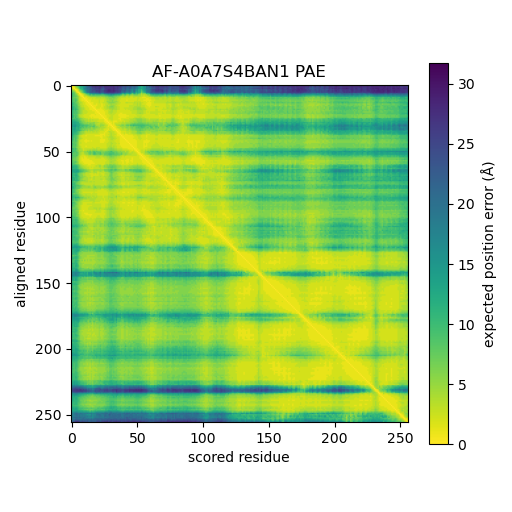 193 LEU A CA 1
ATOM 1477 C C . LEU A 1 193 ? -9.384 -6.757 15.338 1.00 97.94 193 LEU A C 1
ATOM 1479 O O . LEU A 1 193 ? -9.796 -7.816 15.813 1.00 97.94 193 LEU A O 1
ATOM 1483 N N . LEU A 1 194 ? -10.210 -5.848 14.815 1.00 97.00 194 LEU A N 1
ATOM 1484 C CA . LEU A 1 194 ? -11.663 -6.018 14.775 1.00 97.00 194 LEU A CA 1
ATOM 1485 C C . LEU A 1 194 ? -12.086 -7.268 14.007 1.00 97.00 194 LEU A C 1
ATOM 1487 O O . LEU A 1 194 ? -12.966 -7.979 14.473 1.00 97.00 194 LEU A O 1
ATOM 1491 N N . GLN A 1 195 ? -11.448 -7.585 12.884 1.00 94.75 195 GLN A N 1
ATOM 1492 C CA . GLN A 1 195 ? -11.753 -8.792 12.114 1.00 94.75 195 GLN A CA 1
ATOM 1493 C C . GLN A 1 195 ? -11.544 -10.073 12.930 1.00 94.75 195 GLN A C 1
ATOM 1495 O O . GLN A 1 195 ? -12.304 -11.027 12.781 1.00 94.75 195 GLN A O 1
ATOM 1500 N N . SER A 1 196 ? -10.538 -10.098 13.809 1.00 94.12 196 SER A N 1
ATOM 1501 C CA . SER A 1 196 ? -10.306 -11.233 14.711 1.00 94.12 196 SER A CA 1
ATOM 1502 C C . SER A 1 196 ? -11.261 -11.268 15.910 1.00 94.12 196 SER A C 1
ATOM 1504 O O . SER A 1 196 ? -11.657 -12.343 16.361 1.00 94.12 196 SER A O 1
ATOM 1506 N N . LEU A 1 197 ? -11.638 -10.096 16.430 1.00 95.12 197 LEU A N 1
ATOM 1507 C CA . LEU A 1 197 ? -12.445 -9.960 17.642 1.00 95.12 197 LEU A CA 1
ATOM 1508 C C . LEU A 1 197 ? -13.938 -10.127 17.362 1.00 95.12 197 LEU A C 1
ATOM 1510 O O . LEU A 1 197 ? -14.627 -10.800 18.128 1.00 95.12 197 LEU A O 1
ATOM 1514 N N . LEU A 1 198 ? -14.423 -9.566 16.255 1.00 94.12 198 LEU A N 1
ATOM 1515 C CA . LEU A 1 198 ? -15.791 -9.690 15.760 1.00 94.12 198 LEU A CA 1
ATOM 1516 C C . LEU A 1 198 ? -15.945 -11.042 15.060 1.00 94.12 198 LEU A C 1
ATOM 1518 O O . LEU A 1 198 ? -16.040 -11.133 13.841 1.00 94.12 198 LEU A O 1
ATOM 1522 N N . SER A 1 199 ? -15.892 -12.110 15.850 1.00 93.12 199 SER A N 1
ATOM 1523 C CA . SER A 1 199 ? -16.166 -13.470 15.397 1.00 93.12 199 SER A CA 1
ATOM 1524 C C . SER A 1 199 ? -17.628 -13.840 15.674 1.00 93.12 199 SER A C 1
ATOM 1526 O O . SER A 1 199 ? -18.241 -13.256 16.568 1.00 93.12 199 SER A O 1
ATOM 1528 N N . PRO A 1 200 ? -18.191 -14.867 15.010 1.00 91.75 200 PRO A N 1
ATOM 1529 C CA . PRO A 1 200 ? -19.547 -15.338 15.304 1.00 91.75 200 PRO A CA 1
ATOM 1530 C C . PRO A 1 200 ? -19.771 -15.770 16.760 1.00 91.75 200 PRO A C 1
ATOM 1532 O O . PRO A 1 200 ? -20.908 -15.775 17.217 1.00 91.75 200 PRO A O 1
ATOM 1535 N N . ALA A 1 201 ? -18.707 -16.155 17.474 1.00 92.25 201 ALA A N 1
ATOM 1536 C CA . ALA A 1 201 ? -18.775 -16.542 18.882 1.00 92.25 201 ALA A CA 1
ATOM 1537 C C . ALA A 1 201 ? -18.835 -15.326 19.819 1.00 92.25 201 ALA A C 1
ATOM 1539 O O . ALA A 1 201 ? -19.549 -15.351 20.817 1.00 92.25 201 ALA A O 1
ATOM 1540 N N . ASN A 1 202 ? -18.099 -14.267 19.481 1.00 91.81 202 ASN A N 1
ATOM 1541 C CA . ASN A 1 202 ? -17.984 -13.055 20.291 1.00 91.81 202 ASN A CA 1
ATOM 1542 C C . ASN A 1 202 ? -19.106 -12.049 20.001 1.00 91.81 202 ASN A C 1
ATOM 1544 O O . ASN A 1 202 ? -19.644 -11.433 20.917 1.00 91.81 202 ASN A O 1
ATOM 1548 N N . CYS A 1 203 ? -19.473 -11.917 18.724 1.00 91.12 203 CYS A N 1
ATOM 1549 C CA . CYS A 1 203 ? -20.538 -11.049 18.233 1.00 91.12 203 CYS A CA 1
ATOM 1550 C C . CYS A 1 203 ? -21.498 -11.844 17.337 1.00 91.12 203 CYS A C 1
ATOM 1552 O O . CYS A 1 203 ? -21.453 -11.705 16.109 1.00 91.12 203 CYS A O 1
ATOM 1554 N N . PRO A 1 204 ? -22.351 -12.713 17.910 1.00 91.19 204 PRO A N 1
ATOM 1555 C CA . PRO A 1 204 ? -23.395 -13.381 17.148 1.00 91.19 204 PRO A CA 1
ATOM 1556 C C . PRO A 1 204 ? -24.289 -12.393 16.389 1.00 91.19 204 PRO A C 1
ATOM 1558 O O . PRO A 1 204 ? -24.414 -11.215 16.727 1.00 91.19 204 PRO A O 1
ATOM 1561 N N . LYS A 1 205 ? -24.978 -12.887 15.360 1.00 90.31 205 LYS A N 1
ATOM 1562 C CA . LYS A 1 205 ? -25.921 -12.062 14.601 1.00 90.31 205 LYS A CA 1
ATOM 1563 C C . LYS A 1 205 ? -26.987 -11.468 15.528 1.00 90.31 205 LYS A C 1
ATOM 1565 O O . LYS A 1 205 ? -27.657 -12.204 16.249 1.00 90.31 205 LYS A O 1
ATOM 1570 N N . GLY A 1 206 ? -27.177 -10.153 15.449 1.00 88.06 206 GLY A N 1
ATOM 1571 C CA . GLY A 1 206 ? -28.129 -9.429 16.291 1.00 88.06 206 GLY A CA 1
ATOM 1572 C C . GLY A 1 206 ? -27.577 -8.993 17.649 1.00 88.06 206 GLY A C 1
ATOM 1573 O O . GLY A 1 206 ? -28.368 -8.529 18.465 1.00 88.06 206 GLY A O 1
ATOM 1574 N N . SER A 1 207 ? -26.263 -9.107 17.886 1.00 93.25 207 SER A N 1
ATOM 1575 C CA . SER A 1 207 ? -25.602 -8.501 19.045 1.00 93.25 207 SER A CA 1
ATOM 1576 C C . SER A 1 207 ? -25.958 -7.023 19.207 1.00 93.25 207 SER A C 1
ATOM 1578 O O . SER A 1 207 ? -26.172 -6.286 18.237 1.00 93.25 207 SER A O 1
ATOM 1580 N N . ASP A 1 208 ? -25.992 -6.591 20.462 1.00 92.44 208 ASP A N 1
ATOM 1581 C CA . ASP A 1 208 ? -26.219 -5.199 20.806 1.00 92.44 208 ASP A CA 1
ATOM 1582 C C . ASP A 1 208 ? -25.040 -4.317 20.374 1.00 92.44 208 ASP A C 1
ATOM 1584 O O . ASP A 1 208 ? -23.888 -4.750 20.282 1.00 92.44 208 ASP A O 1
ATOM 1588 N N . LYS A 1 209 ? -25.341 -3.050 20.098 1.00 92.19 209 LYS A N 1
ATOM 1589 C CA . LYS A 1 209 ? -24.377 -2.042 19.620 1.00 92.19 209 LYS A CA 1
ATOM 1590 C C . LYS A 1 209 ? -23.239 -1.822 20.625 1.00 92.19 209 LYS A C 1
ATOM 1592 O O . LYS A 1 209 ? -22.096 -1.651 20.213 1.00 92.19 209 LYS A O 1
ATOM 1597 N N . GLU A 1 210 ? -23.533 -1.956 21.914 1.00 93.00 210 GLU A N 1
ATOM 1598 C CA . GLU A 1 210 ? -22.584 -1.883 23.025 1.00 93.00 210 GLU A CA 1
ATOM 1599 C C . GLU A 1 210 ? -21.501 -2.979 22.932 1.00 93.00 210 GLU A C 1
ATOM 1601 O O . GLU A 1 210 ? -20.354 -2.749 23.307 1.00 93.00 210 GLU A O 1
ATOM 1606 N N . VAL A 1 211 ? -21.815 -4.160 22.379 1.00 94.00 211 VAL A N 1
ATOM 1607 C CA . VAL A 1 211 ? -20.829 -5.245 22.191 1.00 94.00 211 VAL A CA 1
ATOM 1608 C C . VAL A 1 211 ? -19.816 -4.871 21.107 1.00 94.00 211 VAL A C 1
ATOM 1610 O O . VAL A 1 211 ? -18.609 -5.029 21.296 1.00 94.00 211 VAL A O 1
ATOM 1613 N N . TYR A 1 212 ? -20.290 -4.330 19.981 1.00 94.69 212 TYR A N 1
ATOM 1614 C CA . TYR A 1 212 ? -19.415 -3.851 18.907 1.00 94.69 212 TYR A CA 1
ATOM 1615 C C . TYR A 1 212 ? -18.541 -2.686 19.379 1.00 94.69 212 TYR A C 1
ATOM 1617 O O . TYR A 1 212 ? -17.347 -2.653 19.085 1.00 94.69 212 TYR A O 1
ATOM 1625 N N . GLU A 1 213 ? -19.119 -1.767 20.150 1.00 94.94 213 GLU A N 1
ATOM 1626 C CA . GLU A 1 213 ? -18.412 -0.631 20.737 1.00 94.94 213 GLU A CA 1
ATOM 1627 C C . GLU A 1 213 ? -17.316 -1.075 21.721 1.00 94.94 213 GLU A C 1
ATOM 1629 O O . GLU A 1 213 ? -16.202 -0.553 21.666 1.00 94.94 213 GLU A O 1
ATOM 1634 N N . ALA A 1 214 ? -17.566 -2.099 22.549 1.00 94.62 214 ALA A N 1
ATOM 1635 C CA . ALA A 1 214 ? -16.559 -2.662 23.455 1.00 94.62 214 ALA A CA 1
ATOM 1636 C C . ALA A 1 214 ? -15.320 -3.169 22.700 1.00 94.62 214 ALA A C 1
ATOM 1638 O O . ALA A 1 214 ? -14.185 -2.802 23.023 1.00 94.62 214 ALA A O 1
ATOM 1639 N N . TYR A 1 215 ? -15.534 -3.997 21.671 1.00 96.56 215 TYR A N 1
ATOM 1640 C CA . TYR A 1 215 ? -14.441 -4.525 20.853 1.00 96.56 215 TYR A CA 1
ATOM 1641 C C . TYR A 1 215 ? -13.744 -3.432 20.048 1.00 96.56 215 TYR A C 1
ATOM 1643 O O . TYR A 1 215 ? -12.522 -3.479 19.901 1.00 96.56 215 TYR A O 1
ATOM 1651 N N . PHE A 1 216 ? -14.489 -2.430 19.580 1.00 97.00 216 PHE A N 1
ATOM 1652 C CA . PHE A 1 216 ? -13.924 -1.271 18.903 1.00 97.00 216 PHE A CA 1
ATOM 1653 C C . PHE A 1 216 ? -12.994 -0.480 19.814 1.00 97.00 216 PHE A C 1
ATOM 1655 O O . PHE A 1 216 ? -11.860 -0.219 19.424 1.00 97.00 216 PHE A O 1
ATOM 1662 N N . HIS A 1 217 ? -13.411 -0.146 21.036 1.00 96.00 217 HIS A N 1
ATOM 1663 C CA . HIS A 1 217 ? -12.546 0.562 21.979 1.00 96.00 217 HIS A CA 1
ATOM 1664 C C . HIS A 1 217 ? -11.282 -0.225 22.301 1.00 96.00 217 HIS A C 1
ATOM 1666 O O . HIS A 1 217 ? -10.190 0.344 22.285 1.00 96.00 217 HIS A O 1
ATOM 1672 N N . PHE A 1 218 ? -11.412 -1.529 22.555 1.00 95.69 218 PHE A N 1
ATOM 1673 C CA . PHE A 1 218 ? -10.253 -2.384 22.786 1.00 95.69 218 PHE A CA 1
ATOM 1674 C C . PHE A 1 218 ? -9.294 -2.352 21.590 1.00 95.69 218 PHE A C 1
ATOM 1676 O O . PHE A 1 218 ? -8.107 -2.069 21.756 1.00 95.69 218 PHE A O 1
ATOM 1683 N N . ALA A 1 219 ? -9.806 -2.588 20.381 1.00 97.94 219 ALA A N 1
ATOM 1684 C CA . ALA A 1 219 ? -9.000 -2.608 19.168 1.00 97.94 219 ALA A CA 1
ATOM 1685 C C . ALA A 1 219 ? -8.360 -1.243 18.876 1.00 97.94 219 ALA A C 1
ATOM 1687 O O . ALA A 1 219 ? -7.190 -1.197 18.508 1.00 97.94 219 ALA A O 1
ATOM 1688 N N . ALA A 1 220 ? -9.080 -0.141 19.097 1.00 97.12 220 ALA A N 1
ATOM 1689 C CA . ALA A 1 220 ? -8.603 1.214 18.840 1.00 97.12 220 ALA A CA 1
ATOM 1690 C C . ALA A 1 220 ? -7.476 1.628 19.795 1.00 97.12 220 ALA A C 1
ATOM 1692 O O . ALA A 1 220 ? -6.465 2.183 19.363 1.00 97.12 220 ALA A O 1
ATOM 1693 N N . VAL A 1 221 ? -7.592 1.306 21.087 1.00 95.56 221 VAL A N 1
ATOM 1694 C CA . VAL A 1 221 ? -6.516 1.585 22.052 1.00 95.56 221 VAL A CA 1
ATOM 1695 C C . VAL A 1 221 ? -5.230 0.858 21.654 1.00 95.56 221 VAL A C 1
ATOM 1697 O O . VAL A 1 221 ? -4.147 1.442 21.715 1.00 95.56 221 VAL A O 1
ATOM 1700 N N . TRP A 1 222 ? -5.337 -0.389 21.191 1.00 95.50 222 TRP A N 1
ATOM 1701 C CA . TRP A 1 222 ? -4.186 -1.161 20.723 1.00 95.50 222 TRP A CA 1
ATOM 1702 C C . TRP A 1 222 ? -3.656 -0.705 19.363 1.00 95.50 222 TRP A C 1
ATOM 1704 O O . TRP A 1 222 ? -2.441 -0.661 19.185 1.00 95.50 222 TRP A O 1
ATOM 1714 N N . SER A 1 223 ? -4.520 -0.330 18.420 1.00 96.69 223 SER A N 1
ATOM 1715 C CA . SER A 1 223 ? -4.095 0.084 17.080 1.00 96.69 223 SER A CA 1
ATOM 1716 C C . SER A 1 223 ? -3.382 1.432 17.089 1.00 96.69 223 SER A C 1
ATOM 1718 O O . SER A 1 223 ? -2.348 1.577 16.448 1.00 96.69 223 SER A O 1
ATOM 1720 N N . PHE A 1 224 ? -3.907 2.408 17.833 1.00 95.81 224 PHE A N 1
ATOM 1721 C CA . PHE A 1 224 ? -3.364 3.768 17.893 1.00 95.81 224 PHE A CA 1
ATOM 1722 C C . PHE A 1 224 ? -2.314 3.938 18.997 1.00 95.81 224 PHE A C 1
ATOM 1724 O O . PHE A 1 224 ? -1.388 4.730 18.854 1.00 95.81 224 PHE A O 1
ATOM 1731 N N . GLY A 1 225 ? -2.440 3.193 20.098 1.00 93.44 225 GLY A N 1
ATOM 1732 C CA . GLY A 1 225 ? -1.545 3.297 21.249 1.00 93.44 225 GLY A CA 1
ATOM 1733 C C . GLY A 1 225 ? -0.452 2.230 21.313 1.00 93.44 225 GLY A C 1
ATOM 1734 O O . GLY A 1 225 ? 0.564 2.440 21.974 1.00 93.44 225 GLY A O 1
ATOM 1735 N N . GLY A 1 226 ? -0.623 1.082 20.649 1.00 92.06 226 GLY A N 1
ATOM 1736 C CA . GLY A 1 226 ? 0.234 -0.094 20.846 1.00 92.06 226 GLY A CA 1
ATOM 1737 C C . GLY A 1 226 ? 1.681 0.101 20.397 1.00 92.06 226 GLY A C 1
ATOM 1738 O O . GLY A 1 226 ? 2.598 -0.413 21.037 1.00 92.06 226 GLY A O 1
ATOM 1739 N N . ALA A 1 227 ? 1.890 0.884 19.338 1.00 92.06 227 ALA A N 1
ATOM 1740 C CA . ALA A 1 227 ? 3.213 1.182 18.797 1.00 92.06 227 ALA A CA 1
ATOM 1741 C C . ALA A 1 227 ? 3.841 2.467 19.366 1.00 92.06 227 ALA A C 1
ATOM 1743 O O . ALA A 1 227 ? 4.920 2.856 18.919 1.00 92.06 227 ALA A O 1
ATOM 1744 N N . LEU A 1 228 ? 3.200 3.140 20.330 1.00 90.94 228 LEU A N 1
ATOM 1745 C CA . LEU A 1 228 ? 3.770 4.332 20.959 1.00 90.94 228 LEU A CA 1
ATOM 1746 C C . LEU A 1 228 ? 4.975 3.971 21.834 1.00 90.94 228 LEU A C 1
ATOM 1748 O O . LEU A 1 228 ? 4.971 2.980 22.570 1.00 90.94 228 LEU A O 1
ATOM 1752 N N . GLY A 1 229 ? 6.014 4.800 21.762 1.00 82.06 229 GLY A N 1
ATOM 1753 C CA . GLY A 1 229 ? 7.227 4.621 22.550 1.00 82.06 229 GLY A CA 1
ATOM 1754 C C . GLY A 1 229 ? 7.040 4.969 24.030 1.00 82.06 229 GLY A C 1
ATOM 1755 O O . GLY A 1 229 ? 6.268 5.853 24.403 1.00 82.06 229 GLY A O 1
ATOM 1756 N N . ALA A 1 230 ? 7.811 4.300 24.885 1.00 74.94 230 ALA A N 1
ATOM 1757 C CA . ALA A 1 230 ? 8.046 4.727 26.259 1.00 74.94 230 ALA A CA 1
ATOM 1758 C C . ALA A 1 230 ? 9.532 5.081 26.392 1.00 74.94 230 ALA A C 1
ATOM 1760 O O . ALA A 1 230 ? 10.374 4.201 26.560 1.00 74.94 230 ALA A O 1
ATOM 1761 N N . GLU A 1 231 ? 9.866 6.366 26.270 1.00 69.44 231 GLU A N 1
ATOM 1762 C CA . GLU A 1 231 ? 11.225 6.844 26.542 1.00 69.44 231 GLU A CA 1
ATOM 1763 C C . GLU A 1 231 ? 11.380 7.219 28.019 1.00 69.44 231 GLU A C 1
ATOM 1765 O O . GLU A 1 231 ? 10.397 7.477 28.720 1.00 69.44 231 GLU A O 1
ATOM 1770 N N . LYS A 1 232 ? 12.630 7.237 28.507 1.00 61.12 232 LYS A N 1
ATOM 1771 C CA . LYS A 1 232 ? 12.983 7.501 29.913 1.00 61.12 232 LYS A CA 1
ATOM 1772 C C . LYS A 1 232 ? 12.325 8.797 30.417 1.00 61.12 232 LYS A C 1
ATOM 1774 O O . LYS A 1 232 ? 12.836 9.886 30.186 1.00 61.12 232 LYS A O 1
ATOM 1779 N N . GLY A 1 233 ? 11.207 8.654 31.133 1.00 67.00 233 GLY A N 1
ATOM 1780 C CA . GLY A 1 233 ? 10.467 9.745 31.777 1.00 67.00 233 GLY A CA 1
ATOM 1781 C C . GLY A 1 233 ? 9.145 10.156 31.114 1.00 67.00 233 GLY A C 1
ATOM 1782 O O . GLY A 1 233 ? 8.405 10.923 31.725 1.00 67.00 233 GLY A O 1
ATOM 1783 N N . LYS A 1 234 ? 8.797 9.646 29.921 1.00 78.44 234 LYS A N 1
ATOM 1784 C CA . LYS A 1 234 ? 7.520 9.954 29.249 1.00 78.44 234 LYS A CA 1
ATOM 1785 C C . LYS A 1 234 ? 6.908 8.697 28.630 1.00 78.44 234 LYS A C 1
ATOM 1787 O O . LYS A 1 234 ? 7.261 8.293 27.525 1.00 78.44 234 LYS A O 1
ATOM 1792 N N . ASP A 1 235 ? 5.963 8.097 29.348 1.00 87.50 235 ASP A N 1
ATOM 1793 C CA . ASP A 1 235 ? 5.173 6.973 28.843 1.00 87.50 235 ASP A CA 1
ATOM 1794 C C . ASP A 1 235 ? 4.034 7.493 27.954 1.00 87.50 235 ASP A C 1
ATOM 1796 O O . ASP A 1 235 ? 2.971 7.892 28.440 1.00 87.50 235 ASP A O 1
ATOM 1800 N N . GLN A 1 236 ? 4.273 7.529 26.641 1.00 88.69 236 GLN A N 1
ATOM 1801 C CA . GLN A 1 236 ? 3.279 8.010 25.680 1.00 88.69 236 GLN A CA 1
ATOM 1802 C C . GLN A 1 236 ? 2.098 7.045 25.544 1.00 88.69 236 GLN A C 1
ATOM 1804 O O . GLN A 1 236 ? 0.992 7.494 25.253 1.00 88.69 236 GLN A O 1
ATOM 1809 N N . ARG A 1 237 ? 2.295 5.748 25.827 1.00 90.25 237 ARG A N 1
ATOM 1810 C CA . ARG A 1 237 ? 1.207 4.757 25.840 1.00 90.25 237 ARG A CA 1
ATOM 1811 C C . ARG A 1 237 ? 0.235 5.053 26.966 1.00 90.25 237 ARG A C 1
ATOM 1813 O O . ARG A 1 237 ? -0.972 5.095 26.740 1.00 90.25 237 ARG A O 1
ATOM 1820 N N . LYS A 1 238 ? 0.759 5.309 28.169 1.00 90.75 238 LYS A N 1
ATOM 1821 C CA . LYS A 1 238 ? -0.070 5.706 29.311 1.00 90.75 238 LYS A CA 1
ATOM 1822 C C . LYS A 1 238 ? -0.789 7.024 29.040 1.00 90.75 238 LYS A C 1
ATOM 1824 O O . LYS A 1 238 ? -1.998 7.084 29.217 1.00 90.75 238 LYS A O 1
ATOM 1829 N N . ALA A 1 239 ? -0.076 8.040 28.551 1.00 91.75 239 ALA A N 1
ATOM 1830 C CA . ALA A 1 239 ? -0.680 9.332 28.227 1.00 91.75 239 ALA A CA 1
ATOM 1831 C C . ALA A 1 239 ? -1.820 9.205 27.201 1.00 91.75 239 ALA A C 1
ATOM 1833 O O . ALA A 1 239 ? -2.885 9.782 27.401 1.00 91.75 239 ALA A O 1
ATOM 1834 N N . PHE A 1 240 ? -1.626 8.407 26.146 1.00 93.94 240 PHE A N 1
ATOM 1835 C CA . PHE A 1 240 ? -2.667 8.125 25.159 1.00 93.94 240 PHE A CA 1
ATOM 1836 C C . PHE A 1 240 ? -3.844 7.352 25.763 1.00 93.94 240 PHE A C 1
ATOM 1838 O O . PHE A 1 240 ? -4.994 7.706 25.526 1.00 93.94 240 PHE A O 1
ATOM 1845 N N . SER A 1 241 ? -3.580 6.326 26.577 1.00 93.00 241 SER A N 1
ATOM 1846 C CA . SER A 1 241 ? -4.635 5.555 27.242 1.00 93.00 241 SER A CA 1
ATOM 1847 C C . SER A 1 241 ? -5.463 6.412 28.202 1.00 93.00 241 SER A C 1
ATOM 1849 O O . SER A 1 241 ? -6.676 6.223 28.279 1.00 93.00 241 SER A O 1
ATOM 1851 N N . ASP A 1 242 ? -4.828 7.322 28.940 1.00 93.19 242 ASP A N 1
ATOM 1852 C CA . ASP A 1 242 ? -5.506 8.238 29.859 1.00 93.19 242 ASP A CA 1
ATOM 1853 C C . ASP A 1 242 ? -6.321 9.278 29.076 1.00 93.19 242 ASP A C 1
ATOM 1855 O O . ASP A 1 242 ? -7.489 9.510 29.397 1.00 93.19 242 ASP A O 1
ATOM 1859 N N . TRP A 1 243 ? -5.753 9.825 27.991 1.00 94.50 243 TRP A N 1
ATOM 1860 C CA . TRP A 1 243 ? -6.476 10.704 27.073 1.00 94.50 243 TRP A CA 1
ATOM 1861 C C . TRP A 1 243 ? -7.702 10.006 26.474 1.00 94.50 243 TRP A C 1
ATOM 1863 O O . TRP A 1 243 ? -8.801 10.534 26.608 1.00 94.50 243 TRP A O 1
ATOM 1873 N N . TRP A 1 244 ? -7.552 8.802 25.912 1.00 94.56 244 TRP A N 1
ATOM 1874 C CA . TRP A 1 244 ? -8.648 8.039 25.302 1.00 94.56 244 TRP A CA 1
ATOM 1875 C C . TRP A 1 244 ? -9.815 7.852 26.272 1.00 94.56 244 TRP A C 1
ATOM 1877 O O . TRP A 1 244 ? -10.965 8.116 25.924 1.00 94.56 244 TRP A O 1
ATOM 1887 N N . ARG A 1 245 ? -9.524 7.441 27.514 1.00 92.25 245 ARG A N 1
ATOM 1888 C CA . ARG A 1 245 ? -10.556 7.300 28.550 1.00 92.25 245 ARG A CA 1
ATOM 1889 C C . ARG A 1 245 ? -11.231 8.634 28.845 1.00 92.25 245 ARG A C 1
ATOM 1891 O O . ARG A 1 245 ? -12.449 8.671 28.936 1.00 92.25 245 ARG A O 1
ATOM 1898 N N . SER A 1 246 ? -10.468 9.719 28.982 1.00 92.31 246 SER A N 1
ATOM 1899 C CA . SER A 1 246 ? -11.028 11.039 29.298 1.00 92.31 246 SER A CA 1
ATOM 1900 C C . SER A 1 246 ? -11.873 11.636 28.168 1.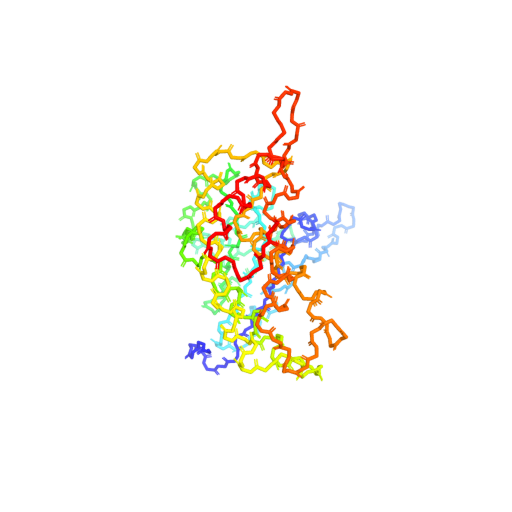00 92.31 246 SER A C 1
ATOM 1902 O O . SER A 1 246 ? -12.955 12.155 28.430 1.00 92.31 246 SER A O 1
ATOM 1904 N N . GLU A 1 247 ? -11.409 11.523 26.923 1.00 93.19 247 GLU A N 1
ATOM 1905 C CA . GLU A 1 247 ? -12.047 12.098 25.739 1.00 93.19 247 GLU A CA 1
ATOM 1906 C C . GLU A 1 247 ? -13.379 11.398 25.467 1.00 93.19 247 GLU A C 1
ATOM 1908 O O . GLU A 1 247 ? -14.418 12.027 25.258 1.00 93.19 247 GLU A O 1
ATOM 1913 N N . TRP A 1 248 ? -13.360 10.066 25.531 1.00 91.62 248 TRP A N 1
ATOM 1914 C CA . TRP A 1 248 ? -14.491 9.251 25.116 1.00 91.62 248 TRP A CA 1
ATOM 1915 C C . TRP A 1 248 ? -15.427 8.865 26.263 1.00 91.62 248 TRP A C 1
ATOM 1917 O O . TRP A 1 248 ? -16.521 8.388 25.981 1.00 91.62 248 TRP A O 1
ATOM 1927 N N . ALA A 1 249 ? -15.091 9.138 27.532 1.00 83.81 249 ALA A N 1
ATOM 1928 C CA . ALA A 1 249 ? -15.933 8.804 28.694 1.00 83.81 249 ALA A CA 1
ATOM 1929 C C . ALA A 1 249 ? -17.372 9.341 28.624 1.00 83.81 249 ALA A C 1
ATOM 1931 O O . ALA A 1 249 ? -18.275 8.732 29.190 1.00 83.81 249 ALA A O 1
ATOM 1932 N N . SER A 1 250 ? -17.596 10.484 27.968 1.00 77.56 250 SER A N 1
ATOM 1933 C CA . SER A 1 250 ? -18.934 11.087 27.843 1.00 77.56 250 SER A CA 1
ATOM 1934 C C . SER A 1 250 ? -19.724 10.604 26.624 1.00 77.56 250 SER A C 1
ATOM 1936 O O . SER A 1 250 ? -20.945 10.744 26.593 1.00 77.56 250 SER A O 1
ATOM 1938 N N . ARG A 1 251 ? -19.029 10.071 25.612 1.00 77.94 251 ARG A N 1
ATOM 1939 C CA . ARG A 1 251 ? -19.611 9.650 24.329 1.00 77.94 251 ARG A CA 1
ATOM 1940 C C . ARG A 1 251 ? -19.747 8.139 24.208 1.00 77.94 251 ARG A C 1
ATOM 1942 O O . ARG A 1 251 ? -20.549 7.690 23.399 1.00 77.94 251 ARG A O 1
ATOM 1949 N N . ALA A 1 252 ? -18.974 7.386 24.985 1.00 78.50 252 ALA A N 1
ATOM 1950 C CA . ALA A 1 252 ? -19.074 5.943 25.030 1.00 78.50 252 ALA A CA 1
ATOM 1951 C C . ALA A 1 252 ? -20.338 5.515 25.782 1.00 78.50 252 ALA A C 1
ATOM 1953 O O . ALA A 1 252 ? -20.666 6.056 26.842 1.00 78.50 252 ALA A O 1
ATOM 1954 N N . SER A 1 253 ? -21.039 4.518 25.251 1.00 76.56 253 SER A N 1
ATOM 1955 C CA . SER A 1 253 ? -22.135 3.858 25.972 1.00 76.56 253 SER A CA 1
ATOM 1956 C C . SER A 1 253 ? -21.621 3.053 27.173 1.00 76.56 253 SER A C 1
ATOM 1958 O O . SER A 1 253 ? -22.330 2.862 28.165 1.00 76.56 253 SER A O 1
ATOM 1960 N N . LEU A 1 254 ? -20.360 2.620 27.101 1.00 74.25 254 LEU A N 1
ATOM 1961 C CA . LEU A 1 254 ? -19.656 1.861 28.125 1.00 74.25 254 LEU A CA 1
ATOM 1962 C C . LEU A 1 254 ? -18.862 2.790 29.044 1.00 74.25 254 LEU A C 1
ATOM 1964 O O . LEU A 1 254 ? -18.186 3.714 28.596 1.00 74.25 254 LEU A O 1
ATOM 1968 N N . LYS A 1 255 ? -18.895 2.506 30.348 1.00 71.88 255 LYS A N 1
ATOM 1969 C CA . LYS A 1 255 ? -18.037 3.190 31.322 1.00 71.88 255 LYS A CA 1
ATOM 1970 C C . LYS A 1 255 ? -16.661 2.523 31.348 1.00 71.88 255 LYS A C 1
ATOM 1972 O O . LYS A 1 255 ? -16.587 1.312 31.550 1.00 71.88 255 LYS A O 1
ATOM 1977 N N . PHE A 1 256 ? -15.616 3.321 31.125 1.00 59.59 256 PHE A N 1
ATOM 1978 C CA . PHE A 1 256 ? -14.207 2.910 31.182 1.00 59.59 256 PHE A CA 1
ATOM 1979 C C . PHE A 1 256 ? -13.678 2.759 32.608 1.00 59.59 256 PHE A C 1
ATOM 1981 O O . PHE A 1 256 ? -14.178 3.477 33.505 1.00 59.59 256 PHE A O 1
#

Organism: Chrysotila carterae (NCBI:txid13221)

Foldseek 3Di:
DPPPFPDDEAEDEDALVVDDLCQAAWDADPPVRDIDGHPPNVLLQVVLPDPGRAAYEYEHEEADAPRNLVQCQCCLAPNVWRQGPNRDTRHQDPRYDYHYHYPDCPRPDPSSPVSDDDDDDDCPPVDQLVVLVVLLVVVCVDPQNFCDPVNSVLSNVLCVPPLPVLVVVCVVVVFDFPDDDDSNQLSVQLSVQLVVQCHCVQRGRPRDSLSSLVSSLVSNLCSSLVRTDDDDPDRVSVVSVVCSLVVCCVPRPDHD

Mean predicted aligned error: 6.78 Å

Solvent-accessible surface area (backbone atoms only — not comparable to full-atom values): 14860 Å² total; per-residue (Å²): 133,80,89,64,38,95,56,80,62,49,76,48,78,46,44,71,81,81,47,53,63,48,52,36,52,22,41,56,42,89,81,85,62,49,73,44,84,9,56,54,47,50,53,46,50,52,58,56,68,46,87,63,68,18,40,33,38,41,35,35,49,47,59,63,45,67,78,60,50,59,61,41,49,48,37,48,41,96,75,23,27,37,59,39,88,79,69,50,73,47,57,62,44,95,42,50,44,84,43,79,46,60,90,59,64,88,59,52,52,71,78,64,52,70,54,51,89,84,84,87,81,58,80,73,77,69,50,54,62,61,59,52,51,52,51,51,55,48,51,44,68,36,91,79,62,29,44,46,75,68,54,46,54,48,50,53,51,50,50,70,65,49,47,61,62,47,55,52,47,43,59,74,69,63,66,56,50,75,56,97,77,52,74,54,58,32,52,50,43,25,51,55,45,38,61,68,57,63,30,64,86,73,39,38,64,85,59,59,69,67,58,57,50,52,50,46,53,56,26,44,52,47,31,71,32,60,54,36,34,71,52,99,91,48,53,46,35,58,53,46,55,53,46,52,50,64,71,39,51,83,74,44,93,60,87,124

Secondary structure (DSSP, 8-state):
----SSSPPEEEEE-GGGS-HHHHHEEE-TTT--EEE-HHHHHHHHHHH----S-EEEEEES---HHHHGGGHHHHSTT-EEE-TT--EEE--TTEEEEEE-S--TTS-HHHHTTS------HHHH-SHHHHHHHHHHHHHSTT----HHHHHHHHHHHHHHHHHHHHHHHHTT--BSS---HHHHHHHHHHHHHHHS-TTTS-TT--HHHHHHHHHHHHHHHHHTTB-EETTEEHHHHHHHHHHHHHTTT-SS--

InterPro domains:
  IPR011704 ATPase, dynein-related, AAA domain [PF07728] (8-115)
  IPR026983 Dynein heavy chain [PTHR45703] (12-249)
  IPR027417 P-loop containing nucleoside triphosphate hydrolase [G3DSA:3.40.50.300] (5-124)
  IPR041466 Dynein heavy chain, AAA 5 extension domain [PF17852] (155-249)

Sequence (256 aa):
HLKIGGGRSLCASLNPKAVTSNELYGSVHPVTKEPTDGIISNIMREYARHASAAPKWIVLDGDIDAEWIESMNTVMDDNKVLTLVSNERIPLTPTMRLLFEISHLRNASPATVSRAGVLYLNEGDIGWAPVVQSWIDDMRKAHTGHIDAKAAATLEALFATYVQSTLDHLRATRTVHVTPLTDLSLVQTLCALLQSLLSPANCPKGSDKEVYEAYFHFAAVWSFGGALGAEKGKDQRKAFSDWWRSEWASRASLKF

Radius of gyration: 24.99 Å; Cα contacts (8 Å, |Δi|>4): 303; chains: 1; bounding box: 61×36×63 Å

Nearest PDB structures (foldseek):
  8glv-assembly1_Mm  TM=9.107E-01  e=3.327E-16  Chlamydomonas reinhardtii
  7kek-assembly1_A  TM=8.498E-01  e=8.094E-14  Tetrahymena thermophila
  7k58-assembly1_A  TM=8.498E-01  e=9.087E-14  Tetrahymena thermophila
  7k5b-assembly1_A  TM=8.466E-01  e=6.128E-13  Tetrahymena thermophila
  7moq-assembly1_C  TM=7.423E-01  e=2.042E-13  Tetrahymena thermophila CU428

pLDDT: mean 89.75, std 9.23, range [35.56, 98.38]